Protein AF-A0A4U2YI63-F1 (afdb_monomer)

Secondary structure (DSSP, 8-state):
----HHHHHHHHHHHHHHTTPPPPHHHHHHHHHHHHHT---PPPP-HHHHHHHHHHHHHTT--TTT-HHHHHHHHHHHHHHTHHHHHHHHHHHHHHHHHHHHHHHHHHHHHHHHHHHHHHHHHHHHHHHHHT-SS----HHHHHHH--GGGHHHHHHHHHHHHHHHHHHHHHHHHHHHHT-----TTTGGGGTBS---HHHHHHHHHHSTTS-----SHHHHHHTTPPB-PPPHHHHHHHHHHHHHHHHHHHHHHHHHHHHHHHHHHT--

Solvent-accessible surface area (backbone atoms only — not comparable to full-atom values): 14618 Å² total; per-residue (Å²): 132,87,82,50,35,62,61,45,50,52,49,43,54,49,49,32,55,76,69,76,42,81,72,57,68,67,47,52,48,48,43,50,48,28,60,52,79,46,65,76,82,76,68,81,40,46,73,67,51,26,53,51,36,34,53,50,30,48,76,72,71,44,58,44,91,76,31,67,63,24,50,49,31,48,48,29,36,52,51,48,73,41,36,69,62,50,51,51,51,32,50,52,53,27,32,48,42,36,31,52,38,50,58,74,37,39,70,60,55,51,57,70,49,37,62,56,36,50,54,22,39,55,40,38,51,52,19,27,65,72,65,73,36,72,57,55,74,80,48,76,72,45,59,78,76,74,56,54,83,81,43,48,58,41,50,50,47,28,47,53,26,51,54,50,44,47,48,51,53,50,44,52,52,43,53,29,58,58,60,69,77,51,90,78,44,60,78,51,41,20,39,46,35,26,75,68,85,48,67,68,47,50,57,51,41,27,66,74,39,88,87,43,83,54,72,57,32,32,52,66,37,38,54,34,49,54,52,73,50,47,66,46,52,74,66,54,31,53,50,39,50,50,51,55,48,54,52,51,50,56,50,51,53,52,51,50,54,50,50,52,51,54,51,53,54,61,68,73,75,114

Radius of gyration: 29.53 Å; Cα contacts (8 Å, |Δi|>4): 282; chains: 1; bounding box: 98×35×85 Å

Organism: NCBI:txid2575440

pLDDT: mean 84.31, std 13.62, range [32.25, 97.62]

Nearest PDB structures (foldseek):
  8ub3-as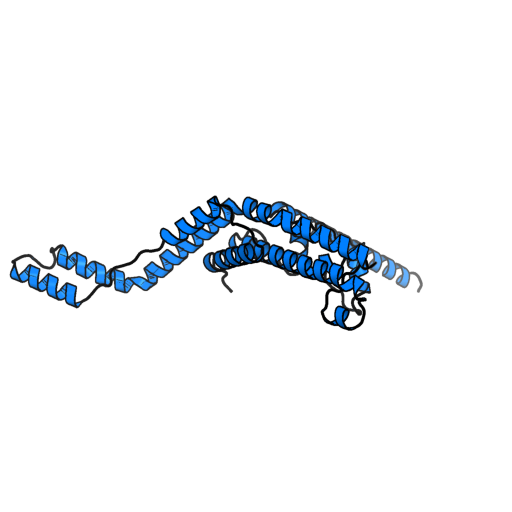sembly1_A  TM=2.420E-01  e=3.9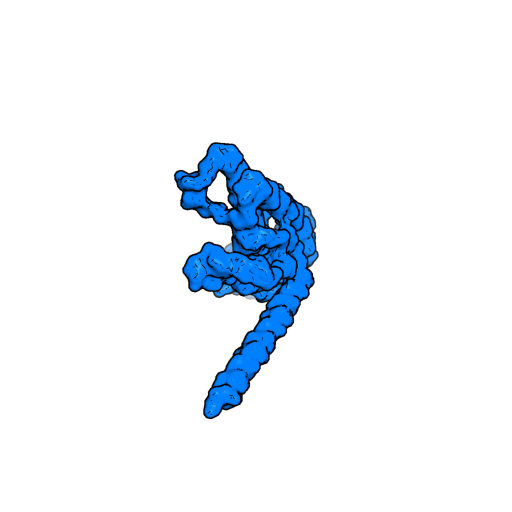88E+00  synthetic construct

Mean predicted aligned error: 8.66 Å

Foldseek 3Di:
DDDFLVNLVVLLVVLCVVVVHDDDPQLVVLLVCLVPVLPDDQDAADPVQLVVQCVVCVVVVHHLVPDPSNVVSVVSNVCNVCVVVSNVVSSVSSSVSSLVSLVVCVVVSLVRLFVLLVVLLVLLVVLCVQVVHLFLPLDPVCVVPPDDPSSVVSSVSNNVSLVSQQSSLVSNVSSCVSNVLDDQDQLLSCVQWAQDPPVVLQVVLCVVPDNDSPRLRHVNSCSRSNGRTGGDDSVSSVVSVVVVVVVVVVVVVVVVVVVVVVVVVVVVVD

Structure (mmCIF, N/CA/C/O backbone):
data_AF-A0A4U2YI63-F1
#
_entry.id   AF-A0A4U2YI63-F1
#
loop_
_atom_site.group_PDB
_atom_site.id
_atom_site.type_symbol
_atom_site.label_atom_id
_atom_site.label_alt_id
_atom_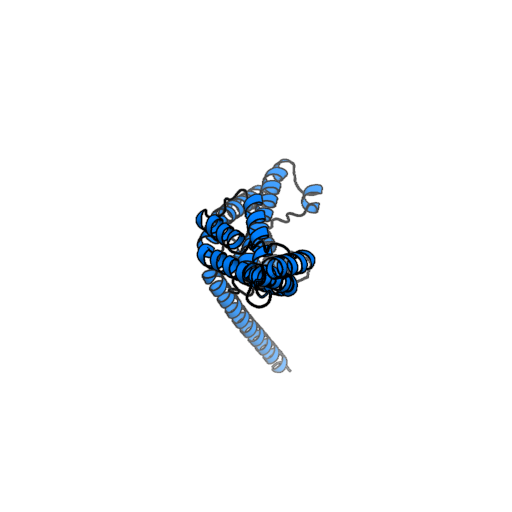site.label_comp_id
_atom_site.label_asym_id
_atom_site.label_entity_id
_atom_site.label_seq_id
_atom_site.pdbx_PDB_ins_code
_atom_site.Cartn_x
_atom_site.Cartn_y
_atom_site.Cartn_z
_atom_site.occupancy
_atom_site.B_iso_or_equiv
_atom_site.auth_seq_id
_atom_site.auth_comp_id
_atom_site.auth_asym_id
_atom_site.auth_atom_id
_atom_site.pdbx_PDB_model_num
ATOM 1 N N . MET A 1 1 ? 6.977 7.781 12.356 1.00 47.19 1 MET A N 1
ATOM 2 C CA . MET A 1 1 ? 5.505 7.926 12.281 1.00 47.19 1 MET A CA 1
ATOM 3 C C . MET A 1 1 ? 4.895 6.553 12.473 1.00 47.19 1 MET A C 1
ATOM 5 O O . MET A 1 1 ? 5.338 5.631 11.803 1.00 47.19 1 MET A O 1
ATOM 9 N N . THR A 1 2 ? 3.937 6.398 13.383 1.00 57.69 2 THR A N 1
ATOM 10 C CA . THR A 1 2 ? 3.213 5.130 13.559 1.00 57.69 2 THR A CA 1
ATOM 11 C C . THR A 1 2 ? 2.136 5.040 12.481 1.00 57.69 2 THR A C 1
ATOM 13 O O . THR A 1 2 ? 1.225 5.863 12.458 1.00 57.69 2 THR A O 1
ATOM 16 N N . PHE A 1 3 ? 2.265 4.092 11.554 1.00 67.88 3 PHE A N 1
ATOM 17 C CA . PHE A 1 3 ? 1.281 3.874 10.493 1.00 67.88 3 PHE A CA 1
ATOM 18 C C . PHE A 1 3 ? 0.124 3.039 11.065 1.00 67.88 3 PHE A C 1
ATOM 20 O O . PHE A 1 3 ? 0.333 1.890 11.456 1.00 67.88 3 PHE A O 1
ATOM 27 N N . THR A 1 4 ? -1.075 3.615 11.191 1.00 84.50 4 THR A N 1
ATOM 28 C CA . THR A 1 4 ? -2.244 2.889 11.722 1.00 84.50 4 THR A CA 1
ATOM 29 C C . THR A 1 4 ? -2.884 2.034 10.631 1.00 84.50 4 THR A C 1
ATOM 31 O O . THR A 1 4 ? -2.888 2.405 9.453 1.00 84.50 4 THR A O 1
ATOM 34 N N . ALA A 1 5 ? -3.456 0.886 11.008 1.00 86.69 5 ALA A N 1
ATOM 35 C CA . ALA A 1 5 ? -4.147 0.015 10.055 1.00 86.69 5 ALA A CA 1
ATOM 36 C C . ALA A 1 5 ? -5.368 0.720 9.442 1.00 86.69 5 ALA A C 1
ATOM 38 O O . ALA A 1 5 ? -5.664 0.537 8.260 1.00 86.69 5 ALA A O 1
ATOM 39 N N . THR A 1 6 ? -6.017 1.602 10.209 1.00 87.06 6 THR A N 1
ATOM 40 C CA . THR A 1 6 ? -7.094 2.468 9.718 1.00 87.06 6 THR A CA 1
ATOM 41 C C . THR A 1 6 ? -6.637 3.384 8.573 1.00 87.06 6 THR A C 1
ATOM 43 O O . THR A 1 6 ? -7.275 3.401 7.518 1.00 87.06 6 THR A O 1
ATOM 46 N N . ALA A 1 7 ? -5.530 4.120 8.740 1.00 87.31 7 ALA A N 1
ATOM 47 C CA . ALA A 1 7 ? -5.028 5.034 7.708 1.00 87.31 7 ALA A CA 1
ATOM 48 C C . ALA A 1 7 ? -4.628 4.278 6.434 1.00 87.31 7 ALA A C 1
ATOM 50 O O . ALA A 1 7 ? -4.983 4.672 5.323 1.00 87.31 7 ALA A O 1
ATOM 51 N N . ALA A 1 8 ? -3.958 3.140 6.597 1.00 87.12 8 ALA A N 1
ATOM 52 C CA . ALA A 1 8 ? -3.587 2.290 5.479 1.00 87.12 8 ALA A CA 1
ATOM 53 C C . ALA A 1 8 ? -4.797 1.715 4.737 1.00 87.12 8 ALA A C 1
ATOM 55 O O . ALA A 1 8 ? -4.824 1.707 3.512 1.00 87.12 8 ALA A O 1
ATOM 56 N N . THR A 1 9 ? -5.828 1.283 5.466 1.00 90.12 9 THR A N 1
ATOM 57 C CA . THR A 1 9 ? -7.073 0.778 4.873 1.00 90.12 9 THR A CA 1
ATOM 58 C C . THR A 1 9 ? -7.762 1.857 4.040 1.00 90.12 9 THR A C 1
ATOM 60 O O . THR A 1 9 ? -8.221 1.584 2.930 1.00 90.12 9 THR A O 1
ATOM 63 N N . GLN A 1 10 ? -7.830 3.092 4.547 1.00 90.81 10 GLN A N 1
ATOM 64 C CA . GLN A 1 10 ? -8.389 4.225 3.803 1.00 90.81 10 GLN A CA 1
ATOM 65 C C . GLN A 1 10 ? -7.592 4.512 2.534 1.00 90.81 10 GLN A C 1
ATOM 67 O O . GLN A 1 10 ? -8.183 4.713 1.473 1.00 90.81 10 GLN A O 1
ATOM 72 N N . GLN A 1 11 ? -6.268 4.474 2.632 1.00 89.50 11 GLN A N 1
ATOM 73 C CA . GLN A 1 11 ? -5.398 4.719 1.497 1.00 89.50 11 GLN A CA 1
ATOM 74 C C . GLN A 1 11 ? -5.493 3.599 0.450 1.00 89.50 11 GLN A C 1
ATOM 76 O O . GLN A 1 11 ? -5.633 3.902 -0.728 1.00 89.50 11 GLN A O 1
ATOM 81 N N . ILE A 1 12 ? -5.546 2.324 0.854 1.00 90.62 12 ILE A N 1
ATOM 82 C CA . ILE A 1 12 ? -5.795 1.188 -0.051 1.00 90.62 12 ILE A CA 1
ATOM 83 C C . ILE A 1 12 ? -7.159 1.343 -0.739 1.00 90.62 12 ILE A C 1
ATOM 85 O O . ILE A 1 12 ? -7.240 1.238 -1.962 1.00 90.62 12 ILE A O 1
ATOM 89 N N . ARG A 1 13 ? -8.227 1.668 0.009 1.00 91.88 13 ARG A N 1
ATOM 90 C CA . ARG A 1 13 ? -9.566 1.959 -0.550 1.00 91.88 13 ARG A CA 1
ATOM 91 C C . ARG A 1 13 ? -9.514 3.099 -1.574 1.00 91.88 13 ARG A C 1
ATOM 93 O O . ARG A 1 13 ? -10.125 2.998 -2.638 1.00 91.88 13 ARG A O 1
ATOM 100 N N . GLN A 1 14 ? -8.800 4.180 -1.263 1.00 92.19 14 GLN A N 1
ATOM 101 C CA . GLN A 1 14 ? -8.640 5.323 -2.158 1.00 92.19 14 GLN A CA 1
ATOM 102 C C . GLN A 1 14 ? -7.873 4.938 -3.424 1.00 92.19 14 GLN A C 1
ATOM 104 O O . GLN A 1 14 ? -8.315 5.286 -4.516 1.00 92.19 14 GLN A O 1
ATOM 109 N N . THR A 1 15 ? -6.767 4.206 -3.297 1.00 91.31 15 THR A N 1
ATOM 110 C CA . THR A 1 15 ? -5.959 3.773 -4.439 1.00 91.31 15 THR A CA 1
ATOM 111 C C . THR A 1 15 ? -6.747 2.834 -5.347 1.00 91.31 15 THR A C 1
ATOM 113 O O . THR A 1 15 ? -6.790 3.067 -6.551 1.00 91.31 15 THR A O 1
ATOM 116 N N . PHE A 1 16 ? -7.470 1.855 -4.793 1.00 93.06 16 PHE A N 1
ATOM 117 C CA . PHE A 1 16 ? -8.364 0.985 -5.569 1.00 93.06 16 PHE A CA 1
ATOM 118 C C . PHE A 1 16 ? -9.422 1.791 -6.330 1.00 93.06 16 PHE A C 1
ATOM 120 O O . PHE A 1 16 ? -9.579 1.610 -7.535 1.00 93.06 16 PHE A O 1
ATOM 127 N N . ARG A 1 17 ? -10.068 2.765 -5.675 1.00 93.44 17 ARG A N 1
ATOM 128 C CA . ARG A 1 17 ? -11.026 3.662 -6.339 1.00 93.44 17 ARG A CA 1
ATOM 129 C C . ARG A 1 17 ? -10.384 4.470 -7.472 1.00 93.44 17 ARG A C 1
ATOM 131 O O . ARG A 1 17 ? -10.991 4.601 -8.529 1.00 93.44 17 ARG A O 1
ATOM 138 N N . LEU A 1 18 ? -9.189 5.025 -7.261 1.00 91.31 18 LEU A N 1
ATOM 139 C CA . LEU A 1 18 ? -8.472 5.807 -8.279 1.00 91.31 18 LEU A CA 1
ATOM 140 C C . LEU A 1 18 ? -8.067 4.961 -9.490 1.00 91.31 18 LEU A C 1
ATOM 142 O O . LEU A 1 18 ? -8.016 5.486 -10.597 1.00 91.31 18 LEU A O 1
ATOM 146 N N . MET A 1 19 ? -7.816 3.670 -9.279 1.00 91.38 19 MET A N 1
ATOM 147 C CA . MET A 1 19 ? -7.493 2.703 -10.330 1.00 91.38 19 MET A CA 1
ATOM 148 C C . MET A 1 19 ? -8.737 2.015 -10.917 1.00 91.38 19 MET A C 1
ATOM 150 O O . MET A 1 19 ? -8.606 1.094 -11.717 1.00 91.38 19 MET A O 1
ATOM 154 N N . ASN A 1 20 ? -9.945 2.439 -10.520 1.00 93.06 20 ASN A N 1
ATOM 155 C CA . ASN A 1 20 ? -11.212 1.822 -10.919 1.00 93.06 20 ASN A CA 1
ATOM 156 C C . ASN A 1 20 ? -11.266 0.300 -10.648 1.00 93.06 20 ASN A C 1
ATOM 158 O O . ASN A 1 20 ? -11.818 -0.467 -11.436 1.00 93.06 20 ASN A O 1
ATOM 162 N N . LEU A 1 21 ? -10.673 -0.130 -9.531 1.00 92.50 21 LEU A N 1
ATOM 163 C CA . LEU A 1 21 ? -10.729 -1.501 -9.035 1.00 92.50 21 LEU A CA 1
ATOM 164 C C . LEU A 1 21 ? -11.694 -1.617 -7.857 1.00 92.50 21 LEU A C 1
ATOM 166 O O . LEU A 1 21 ? -11.737 -0.758 -6.971 1.00 92.50 21 LEU A O 1
ATOM 170 N N . ASP A 1 22 ? -12.388 -2.748 -7.795 1.00 92.06 22 ASP A N 1
ATOM 171 C CA . ASP A 1 22 ? -13.131 -3.150 -6.609 1.00 92.06 22 ASP A CA 1
ATOM 172 C C . ASP A 1 22 ? -12.213 -3.871 -5.621 1.00 92.06 22 ASP A C 1
ATOM 174 O O . ASP A 1 22 ? -11.396 -4.717 -5.992 1.00 92.06 22 ASP A O 1
ATOM 178 N N . LEU A 1 23 ? -12.383 -3.578 -4.331 1.00 90.19 23 LEU A N 1
ATOM 179 C CA . LEU A 1 23 ? -11.770 -4.409 -3.302 1.00 90.19 23 LEU A CA 1
ATOM 180 C C . LEU A 1 23 ? -12.382 -5.817 -3.338 1.00 90.19 23 LEU A C 1
ATOM 182 O O . LEU A 1 23 ? -13.590 -5.957 -3.561 1.00 90.19 23 LEU A O 1
ATOM 186 N N . PRO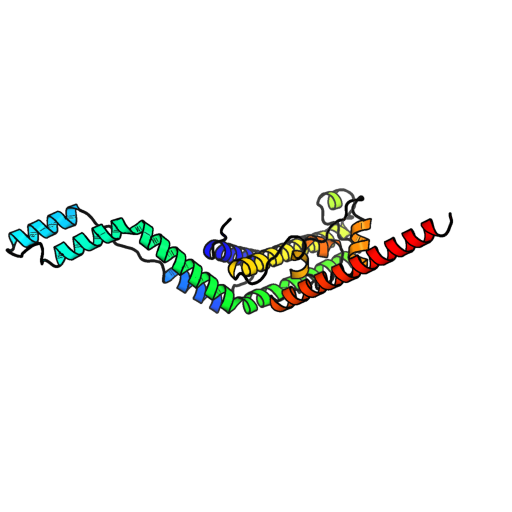 A 1 24 ? -11.599 -6.866 -3.028 1.00 92.50 24 PRO A N 1
ATOM 187 C CA . PRO A 1 24 ? -12.144 -8.205 -2.859 1.00 92.50 24 PRO A CA 1
ATOM 188 C C . PRO A 1 24 ? -13.341 -8.189 -1.897 1.00 92.50 24 PRO A C 1
ATOM 190 O O . PRO A 1 24 ? -13.226 -7.720 -0.766 1.00 92.50 24 PRO A O 1
ATOM 193 N N . LYS A 1 25 ? -14.500 -8.716 -2.320 1.00 91.56 25 LYS A N 1
ATOM 194 C CA . LYS A 1 25 ? -15.760 -8.623 -1.545 1.00 91.56 25 LYS A CA 1
ATOM 195 C C . LYS A 1 25 ? -15.620 -9.112 -0.101 1.00 91.56 25 LYS A C 1
ATOM 197 O O . LYS A 1 25 ? -16.184 -8.517 0.808 1.00 91.56 25 LYS A O 1
ATOM 202 N N . ARG A 1 26 ? -14.848 -10.185 0.103 1.00 92.69 26 ARG A N 1
ATOM 203 C CA . ARG A 1 26 ? -14.568 -10.735 1.438 1.00 92.69 26 ARG A CA 1
ATOM 204 C C . ARG A 1 26 ? -13.700 -9.804 2.286 1.00 92.69 26 ARG A C 1
ATOM 206 O O . ARG A 1 26 ? -13.976 -9.662 3.464 1.00 92.69 26 ARG A O 1
ATOM 213 N N . LEU A 1 27 ? -12.713 -9.130 1.692 1.00 92.38 27 LEU A N 1
ATOM 214 C CA . LEU A 1 27 ? -11.943 -8.099 2.391 1.00 92.38 27 LEU A CA 1
ATOM 215 C C . LEU A 1 27 ? -12.839 -6.923 2.779 1.00 92.38 27 LEU A C 1
ATOM 217 O O . LEU A 1 27 ? -12.763 -6.449 3.903 1.00 92.38 27 LEU A O 1
ATOM 221 N N . ALA A 1 28 ? -13.690 -6.455 1.863 1.00 91.50 28 ALA A N 1
ATOM 222 C CA . ALA A 1 28 ? -14.608 -5.361 2.159 1.00 91.50 28 ALA A CA 1
ATOM 223 C C . ALA A 1 28 ? -15.524 -5.701 3.348 1.00 91.50 28 ALA A C 1
ATOM 225 O O . ALA A 1 28 ? -15.659 -4.877 4.247 1.00 91.50 28 ALA A O 1
ATOM 226 N N . ALA A 1 29 ? -16.071 -6.922 3.383 1.00 91.88 29 ALA A N 1
ATOM 227 C CA . ALA A 1 29 ? -16.881 -7.415 4.495 1.00 91.88 29 ALA A CA 1
ATOM 228 C C . ALA A 1 29 ? -16.090 -7.492 5.814 1.00 91.88 29 ALA A C 1
ATOM 230 O O . ALA A 1 29 ? -16.529 -6.907 6.799 1.00 91.88 29 ALA A O 1
ATOM 231 N N . ASP A 1 30 ? -14.908 -8.121 5.816 1.00 92.38 30 ASP A N 1
ATOM 232 C CA . ASP A 1 30 ? -14.070 -8.254 7.020 1.00 92.38 30 ASP A CA 1
ATOM 233 C C . ASP A 1 30 ? -13.636 -6.869 7.561 1.00 92.38 30 ASP A C 1
ATOM 235 O O . ASP A 1 30 ? -13.578 -6.648 8.771 1.00 92.38 30 ASP A O 1
ATOM 239 N N . LEU A 1 31 ? -13.367 -5.895 6.679 1.00 92.69 31 LEU A N 1
ATOM 240 C CA . LEU A 1 31 ? -13.055 -4.519 7.080 1.00 92.69 31 LEU A CA 1
ATOM 241 C C . LEU A 1 31 ? -14.269 -3.799 7.675 1.00 92.69 31 LEU A C 1
ATOM 243 O O . LEU A 1 31 ? -14.113 -3.073 8.654 1.00 92.69 31 LEU A O 1
ATOM 247 N N . THR A 1 32 ? -15.461 -3.980 7.102 1.00 91.56 32 THR A N 1
ATOM 248 C CA . THR A 1 32 ? -16.701 -3.428 7.665 1.00 91.56 32 THR A CA 1
ATOM 249 C C . THR A 1 32 ? -16.996 -4.038 9.033 1.00 91.56 32 THR A C 1
ATOM 251 O O . THR A 1 32 ? -17.293 -3.301 9.968 1.00 91.56 32 THR A O 1
ATOM 254 N N . GLU A 1 33 ? -16.815 -5.348 9.199 1.00 90.00 33 GLU A N 1
ATOM 255 C CA . GLU A 1 33 ? -16.969 -6.020 10.492 1.00 90.00 33 GLU A CA 1
ATOM 256 C C . GLU A 1 33 ? -15.978 -5.479 11.540 1.00 90.00 33 GLU A C 1
ATOM 258 O O . GLU A 1 33 ? -16.363 -5.198 12.677 1.00 90.00 33 GLU A O 1
ATOM 263 N N . ALA A 1 34 ? -14.716 -5.239 11.166 1.00 89.44 34 ALA A N 1
ATOM 264 C CA . ALA A 1 34 ? -13.728 -4.609 12.049 1.00 89.44 34 ALA A CA 1
ATOM 265 C C . ALA A 1 34 ? -14.113 -3.164 12.445 1.00 89.44 34 ALA A C 1
ATOM 267 O O . ALA A 1 34 ? -13.881 -2.733 13.579 1.00 89.44 34 ALA A O 1
ATOM 268 N N . GLU A 1 35 ? -14.711 -2.405 11.521 1.00 88.12 35 GLU A N 1
ATOM 269 C CA . GLU A 1 35 ? -15.211 -1.045 11.769 1.00 88.12 35 GLU A CA 1
ATOM 270 C C . GLU A 1 35 ? -16.438 -1.034 12.695 1.00 88.12 35 GLU A C 1
ATOM 272 O O . GLU A 1 35 ? -16.553 -0.151 13.546 1.00 88.12 35 GLU A O 1
ATOM 277 N N . GLU A 1 36 ? -17.339 -2.005 12.552 1.00 86.94 36 GLU A N 1
ATOM 278 C CA . GLU A 1 36 ? -18.587 -2.086 13.318 1.00 86.94 36 GLU A CA 1
ATOM 279 C C . GLU A 1 36 ? -18.392 -2.687 14.712 1.00 86.94 36 GLU A C 1
ATOM 281 O O . GLU A 1 36 ? -18.902 -2.139 15.690 1.00 86.94 36 GLU A O 1
ATOM 286 N N . SER A 1 37 ? -17.603 -3.758 14.833 1.00 79.19 37 SER A N 1
ATOM 287 C CA . SER A 1 37 ? -17.362 -4.479 16.097 1.00 79.19 37 SER A CA 1
ATOM 288 C C . SER A 1 37 ? -16.705 -3.630 17.189 1.00 79.19 37 SER A C 1
ATOM 290 O O . SER A 1 37 ? -16.777 -3.965 18.370 1.00 79.19 37 SER A O 1
ATOM 292 N N . THR A 1 38 ? -16.089 -2.509 16.813 1.00 77.19 38 THR A N 1
ATOM 293 C CA . THR A 1 38 ? -15.399 -1.595 17.734 1.00 77.19 38 THR A CA 1
ATOM 294 C C . THR A 1 38 ? -16.158 -0.297 17.986 1.00 77.19 38 THR A C 1
ATOM 296 O O . THR A 1 38 ? -15.719 0.542 18.775 1.00 77.19 38 THR A O 1
ATOM 299 N N . ARG A 1 39 ? -17.334 -0.135 17.371 1.00 76.88 39 ARG A N 1
ATOM 300 C CA . ARG A 1 39 ? -18.215 1.013 17.581 1.00 76.88 39 ARG A CA 1
ATOM 301 C C . ARG A 1 39 ? -19.073 0.786 18.828 1.00 76.88 39 ARG A C 1
ATOM 303 O O . ARG A 1 39 ? -20.249 0.452 18.738 1.00 76.88 39 ARG A O 1
ATOM 310 N N . ILE A 1 40 ? -18.489 0.994 20.006 1.00 72.06 40 ILE A N 1
ATOM 311 C CA . ILE A 1 40 ? -19.251 1.045 21.260 1.00 72.06 40 ILE A CA 1
ATOM 312 C C . ILE A 1 40 ? -19.675 2.491 21.511 1.00 72.06 40 ILE A C 1
ATOM 314 O O . ILE A 1 40 ? -18.841 3.382 21.633 1.00 72.06 40 ILE A O 1
ATOM 318 N N . THR A 1 41 ? -20.981 2.736 21.601 1.00 69.25 41 THR A N 1
ATOM 319 C CA . THR A 1 41 ? -21.509 4.008 22.106 1.00 69.25 41 THR A CA 1
ATOM 320 C C . THR A 1 41 ? -21.833 3.835 23.580 1.00 69.25 41 THR A C 1
ATOM 322 O O . THR A 1 41 ? -22.839 3.226 23.937 1.00 69.25 41 THR A O 1
ATOM 325 N N . LEU A 1 42 ? -20.964 4.354 24.446 1.00 72.00 42 LEU A N 1
ATOM 326 C CA . LEU A 1 42 ? -21.280 4.475 25.863 1.00 72.00 42 LEU A CA 1
ATOM 327 C C . LEU A 1 42 ? -22.292 5.612 26.030 1.00 72.00 42 LEU A C 1
ATOM 329 O O . LEU A 1 42 ? -22.061 6.728 25.566 1.00 72.00 42 LEU A O 1
ATOM 333 N N . ALA A 1 43 ? -23.422 5.330 26.679 1.00 76.88 43 ALA A N 1
ATOM 334 C CA . ALA A 1 43 ? -24.330 6.390 27.093 1.00 76.88 43 ALA A CA 1
ATOM 335 C C . ALA A 1 43 ? -23.589 7.304 28.088 1.00 76.88 43 ALA A C 1
ATOM 337 O O . ALA A 1 43 ? -22.991 6.780 29.035 1.00 76.88 43 ALA A O 1
ATOM 338 N N . PRO A 1 44 ? -23.601 8.634 27.893 1.00 79.06 44 PRO A N 1
ATOM 339 C CA . PRO A 1 44 ? -22.919 9.545 28.799 1.00 79.06 44 PRO A CA 1
ATOM 340 C C . PRO A 1 44 ? -23.530 9.431 30.198 1.00 79.06 44 PRO A C 1
ATOM 342 O O . PRO A 1 44 ? -24.748 9.471 30.359 1.00 79.06 44 PRO A O 1
ATOM 345 N N . GLY A 1 45 ? -22.679 9.269 31.206 1.00 83.25 45 GLY A N 1
ATOM 346 C CA . GLY A 1 45 ? -23.088 9.291 32.603 1.00 83.25 45 GLY A CA 1
ATOM 347 C C . GLY A 1 45 ? -23.333 10.719 33.081 1.00 83.25 45 GLY A C 1
ATOM 348 O O . GLY A 1 45 ? -22.523 11.610 32.825 1.00 83.25 45 GLY A O 1
ATOM 349 N N . ASP A 1 46 ? -24.426 10.923 33.813 1.00 89.12 46 ASP A N 1
ATOM 350 C CA . ASP A 1 46 ? -24.790 12.198 34.432 1.00 89.12 46 ASP A CA 1
ATOM 351 C C . ASP A 1 46 ? -24.765 12.066 35.963 1.00 89.12 46 ASP A C 1
ATOM 353 O O . ASP A 1 46 ? -25.499 11.272 36.553 1.00 89.12 46 ASP A O 1
ATOM 357 N N . ALA A 1 47 ? -23.944 12.875 36.636 1.00 88.06 47 ALA A N 1
ATOM 358 C CA . ALA A 1 47 ? -23.905 12.907 38.100 1.00 88.06 47 ALA A CA 1
ATOM 359 C C . ALA A 1 47 ? -25.261 13.324 38.710 1.00 88.06 47 ALA A C 1
ATOM 361 O O . ALA A 1 47 ? -25.615 12.879 39.804 1.00 88.06 47 ALA A O 1
ATOM 362 N N . GLY A 1 48 ? -26.055 14.127 37.994 1.00 91.50 48 GLY A N 1
ATOM 363 C CA . GLY A 1 48 ? -27.426 14.462 38.372 1.00 91.50 48 GLY A CA 1
ATOM 364 C C . GLY A 1 48 ? -28.394 13.279 38.265 1.00 91.50 48 GLY A C 1
ATOM 365 O O . GLY A 1 48 ? -29.362 13.210 39.022 1.00 91.50 48 GLY A O 1
ATOM 366 N N . GLU A 1 49 ? -28.151 12.318 37.370 1.00 92.12 49 GLU A N 1
ATOM 367 C CA . GLU A 1 49 ? -28.900 11.053 37.297 1.00 92.12 49 GLU A CA 1
ATOM 368 C C . GLU A 1 49 ? -28.629 10.189 38.535 1.00 92.12 49 GLU A C 1
ATOM 370 O O . GLU A 1 49 ? -29.578 9.689 39.134 1.00 92.12 49 GLU A O 1
ATOM 375 N N . VAL A 1 50 ? -27.373 10.119 38.997 1.00 93.94 50 VAL A N 1
ATOM 376 C CA . VAL A 1 50 ? -27.008 9.420 40.245 1.00 93.94 50 VAL A CA 1
ATOM 377 C C . VAL A 1 50 ? -27.744 10.016 41.445 1.00 93.94 50 VAL A C 1
ATOM 379 O O . VAL A 1 50 ? -28.366 9.286 42.216 1.00 93.94 50 VAL A O 1
ATOM 382 N N . ALA A 1 51 ? -27.717 11.345 41.588 1.00 93.75 51 ALA A N 1
ATOM 383 C CA . ALA A 1 51 ? -28.387 12.028 42.693 1.00 93.75 51 ALA A CA 1
ATOM 384 C C . ALA A 1 51 ? -29.910 11.812 42.668 1.00 93.75 51 ALA A C 1
ATOM 386 O O . ALA A 1 51 ? -30.513 11.550 43.708 1.00 93.75 51 ALA A O 1
ATOM 387 N N . ARG A 1 52 ? -30.536 11.872 41.483 1.00 96.50 52 ARG A N 1
ATOM 388 C CA . ARG A 1 52 ? -31.975 11.606 41.322 1.00 96.50 52 ARG A CA 1
ATOM 389 C C . ARG A 1 52 ? -32.337 10.160 41.654 1.00 96.50 52 ARG A C 1
ATOM 391 O O . ARG A 1 52 ? -33.318 9.952 42.361 1.00 96.50 52 ARG A O 1
ATOM 398 N N . ALA A 1 53 ? -31.547 9.190 41.197 1.00 95.00 53 ALA A N 1
ATOM 399 C CA . ALA A 1 53 ? -31.764 7.779 41.505 1.00 95.00 53 ALA A CA 1
ATOM 400 C C . ALA A 1 53 ? -31.638 7.505 43.013 1.00 95.00 53 ALA A C 1
ATOM 402 O O . ALA A 1 53 ? -32.483 6.822 43.585 1.00 95.00 53 ALA A O 1
ATOM 403 N N . ALA A 1 54 ? -30.639 8.095 43.681 1.00 95.69 54 ALA A N 1
ATOM 404 C CA . ALA A 1 54 ? -30.430 7.907 45.118 1.00 95.69 54 ALA A CA 1
ATOM 405 C C . ALA A 1 54 ? -31.570 8.507 45.954 1.00 95.69 54 ALA A C 1
ATOM 407 O O . ALA A 1 54 ? -32.053 7.874 46.892 1.00 95.69 54 ALA A O 1
ATOM 408 N N . LEU A 1 55 ? -32.039 9.704 45.581 1.00 97.19 55 LEU A N 1
ATOM 409 C CA . LEU A 1 55 ? -33.194 10.334 46.221 1.00 97.19 55 LEU A CA 1
ATOM 410 C C . LEU A 1 55 ? -34.480 9.523 46.010 1.00 97.19 55 LEU A C 1
ATOM 412 O O . LEU A 1 55 ? -35.269 9.404 46.944 1.00 97.19 55 LEU A O 1
ATOM 416 N N . ALA A 1 56 ? -34.685 8.951 44.819 1.00 97.00 56 ALA A N 1
ATOM 417 C CA . ALA A 1 56 ? -35.838 8.098 44.529 1.00 97.00 56 ALA A CA 1
ATOM 418 C C . ALA A 1 56 ? -35.813 6.800 45.352 1.00 97.00 56 ALA A C 1
ATOM 420 O O . ALA A 1 56 ? -36.802 6.479 46.009 1.00 97.00 56 ALA A O 1
ATOM 421 N N . ALA A 1 57 ? -34.668 6.108 45.398 1.00 96.50 57 ALA A N 1
ATOM 422 C CA . ALA A 1 57 ? -34.486 4.912 46.220 1.00 96.50 57 ALA A CA 1
ATOM 423 C C . ALA A 1 57 ? -34.802 5.201 47.696 1.00 96.50 57 ALA A C 1
ATOM 425 O O . ALA A 1 57 ? -35.599 4.497 48.316 1.00 96.50 57 ALA A O 1
ATOM 426 N N . GLN A 1 58 ? -34.269 6.302 48.231 1.00 97.00 58 GLN A N 1
ATOM 427 C CA . GLN A 1 58 ? -34.509 6.693 49.616 1.00 97.00 58 GLN A CA 1
ATOM 428 C C . GLN A 1 58 ? -35.970 7.082 49.888 1.00 97.00 58 GLN A C 1
ATOM 430 O O . GLN A 1 58 ? -36.506 6.724 50.937 1.00 97.00 58 GLN A O 1
ATOM 435 N N . ALA A 1 59 ? -36.633 7.780 48.959 1.00 97.38 59 ALA A N 1
ATOM 436 C CA . ALA A 1 59 ? -38.050 8.132 49.080 1.00 97.38 59 ALA A CA 1
ATOM 437 C C . ALA A 1 59 ? -38.968 6.896 49.104 1.00 97.38 59 ALA A C 1
ATOM 439 O O . ALA A 1 59 ? -40.019 6.918 49.742 1.00 97.38 59 ALA A O 1
ATOM 440 N N . GLU A 1 60 ? -38.552 5.813 48.451 1.00 97.12 60 GLU A N 1
ATOM 441 C CA . GLU A 1 60 ? -39.252 4.525 48.426 1.00 97.12 60 GLU A CA 1
ATOM 442 C C . GLU A 1 60 ? -38.820 3.572 49.558 1.00 97.12 60 GLU A C 1
ATOM 444 O O . GLU A 1 60 ? -39.320 2.451 49.648 1.00 97.12 60 GLU A O 1
ATOM 449 N N . GLY A 1 61 ? -37.901 3.995 50.434 1.00 96.75 61 GLY A N 1
ATOM 450 C CA . GLY A 1 61 ? -37.384 3.177 51.536 1.00 96.75 61 GLY A CA 1
ATOM 451 C C . GLY A 1 61 ? -36.404 2.075 51.110 1.00 96.75 61 GLY A C 1
ATOM 452 O O . GLY A 1 61 ? -36.113 1.186 51.911 1.00 96.75 61 GLY A O 1
ATOM 453 N N . ARG A 1 62 ? -35.892 2.120 49.873 1.00 97.19 62 ARG A N 1
ATOM 454 C CA . ARG A 1 62 ? -34.787 1.276 49.392 1.00 97.19 62 ARG A CA 1
ATOM 455 C C . ARG A 1 62 ? -33.450 1.851 49.882 1.00 97.19 62 ARG A C 1
ATOM 457 O O . ARG A 1 62 ? -33.305 3.066 49.998 1.00 97.19 62 ARG A O 1
ATOM 464 N N . ASP A 1 63 ? -32.467 0.991 50.154 1.00 95.94 63 ASP A N 1
ATOM 465 C CA . ASP A 1 63 ? -31.095 1.419 50.466 1.00 95.94 63 ASP A CA 1
ATOM 466 C C . ASP A 1 63 ? -30.369 1.837 49.171 1.00 95.94 63 ASP A C 1
ATOM 468 O O . ASP A 1 63 ? -30.126 0.974 48.322 1.00 95.94 63 ASP A O 1
ATOM 472 N N . PRO A 1 64 ? -29.978 3.117 48.996 1.00 93.38 64 PRO A N 1
ATOM 473 C CA . PRO A 1 64 ? -29.281 3.575 47.793 1.00 93.38 64 PRO A CA 1
ATOM 474 C C . PRO A 1 64 ? -27.961 2.843 47.504 1.00 93.38 64 PRO A C 1
ATOM 476 O O . PRO A 1 64 ? -27.536 2.808 46.351 1.00 93.38 64 PRO A O 1
ATOM 479 N N . ALA A 1 65 ? -27.297 2.268 48.516 1.00 93.19 65 ALA A N 1
ATOM 480 C CA . ALA A 1 65 ? -26.048 1.523 48.326 1.00 93.19 65 ALA A CA 1
ATOM 481 C C . ALA A 1 65 ? -26.265 0.154 47.653 1.00 93.19 65 ALA A C 1
ATOM 483 O O . ALA A 1 65 ? -25.392 -0.344 46.928 1.00 93.19 65 ALA A O 1
ATOM 484 N N . GLU A 1 66 ? -27.440 -0.438 47.864 1.00 95.50 66 GLU A N 1
ATOM 485 C CA . GLU A 1 66 ? -27.843 -1.722 47.283 1.00 95.50 66 GLU A CA 1
ATOM 486 C C . GLU A 1 66 ? -28.727 -1.568 46.038 1.00 95.50 66 GLU A C 1
ATOM 488 O O . GLU A 1 66 ? -28.931 -2.532 45.296 1.00 95.50 66 GLU A O 1
ATOM 493 N N . ASP A 1 67 ? -29.196 -0.351 45.769 1.00 97.62 67 ASP A N 1
ATOM 494 C CA . ASP A 1 67 ? -30.137 -0.059 44.701 1.00 97.62 67 ASP A CA 1
ATOM 495 C C . ASP A 1 67 ? -29.552 -0.233 43.287 1.00 97.62 67 ASP A C 1
ATOM 497 O O . ASP A 1 67 ? -28.498 0.312 42.941 1.00 97.62 67 ASP A O 1
ATOM 501 N N . THR A 1 68 ? -30.253 -0.985 42.433 1.00 96.00 68 THR A N 1
ATOM 502 C CA . THR A 1 68 ? -29.799 -1.295 41.069 1.00 96.00 68 THR A CA 1
ATOM 503 C C . THR A 1 68 ? -29.768 -0.077 40.154 1.00 96.00 68 THR A C 1
ATOM 505 O O . THR A 1 68 ? -28.889 0.005 39.290 1.00 96.00 68 THR A O 1
ATOM 508 N N . ASP A 1 69 ? -30.682 0.877 40.334 1.00 95.19 69 ASP A N 1
ATOM 509 C CA . ASP A 1 69 ? -30.767 2.064 39.481 1.00 95.19 69 ASP A CA 1
ATOM 510 C C . ASP A 1 69 ? -29.636 3.034 39.829 1.00 95.19 69 ASP A C 1
ATOM 512 O O . ASP A 1 69 ? -28.935 3.529 38.941 1.00 95.19 69 ASP A O 1
ATOM 516 N N . VAL A 1 70 ? -29.373 3.213 41.129 1.00 94.00 70 VAL A N 1
ATOM 517 C CA . VAL A 1 70 ? -28.227 3.987 41.631 1.00 94.00 70 VAL A CA 1
ATOM 518 C C . VAL A 1 70 ? -26.909 3.374 41.155 1.00 94.00 70 VAL A C 1
ATOM 520 O O . VAL A 1 70 ? -26.071 4.079 40.588 1.00 94.00 70 VAL A O 1
ATOM 523 N N . ARG A 1 71 ? -26.733 2.054 41.306 1.00 95.00 71 ARG A N 1
ATOM 524 C CA . ARG A 1 71 ? -25.542 1.328 40.824 1.00 95.00 71 ARG A CA 1
ATOM 525 C C . ARG A 1 71 ? -25.349 1.474 39.318 1.00 95.00 71 ARG A C 1
ATOM 527 O O . ARG A 1 71 ? -24.223 1.682 38.864 1.00 95.00 71 ARG A O 1
ATOM 534 N N . THR A 1 72 ? -26.428 1.413 38.541 1.00 92.88 72 THR A N 1
ATOM 535 C CA . THR A 1 72 ? -26.386 1.616 37.086 1.00 92.88 72 THR A CA 1
ATOM 536 C C . THR A 1 72 ? -25.947 3.037 36.732 1.00 92.88 72 THR A C 1
ATOM 538 O O . THR A 1 72 ? -25.047 3.206 35.905 1.00 92.88 72 THR A O 1
ATOM 541 N N . ALA A 1 73 ? -26.515 4.059 37.381 1.00 92.19 73 ALA A N 1
ATOM 542 C CA . ALA A 1 73 ? -26.137 5.454 37.156 1.00 92.19 73 ALA A CA 1
ATOM 543 C C . ALA A 1 73 ? -24.664 5.717 37.532 1.00 92.19 73 ALA A C 1
ATOM 545 O O . ALA A 1 73 ? -23.924 6.315 36.746 1.00 92.19 73 ALA A O 1
ATOM 546 N N . ILE A 1 74 ? -24.200 5.200 38.679 1.00 93.00 74 ILE A N 1
ATOM 547 C CA . ILE A 1 74 ? -22.789 5.285 39.105 1.00 93.00 74 ILE A CA 1
ATOM 548 C C . ILE A 1 74 ? -21.880 4.610 38.075 1.00 93.00 74 ILE A C 1
ATOM 550 O O . ILE A 1 74 ? -20.869 5.181 37.667 1.00 93.00 74 ILE A O 1
ATOM 554 N N . THR A 1 75 ? -22.263 3.419 37.609 1.00 91.00 75 THR A N 1
ATOM 555 C CA . THR A 1 75 ? -21.499 2.662 36.610 1.00 91.00 75 THR A CA 1
ATOM 556 C C . THR A 1 75 ? -21.354 3.456 35.314 1.00 91.00 75 THR A C 1
ATOM 558 O O . THR A 1 75 ? -20.250 3.542 34.783 1.00 91.00 75 THR A O 1
ATOM 561 N N . ARG A 1 76 ? -22.417 4.106 34.821 1.00 89.25 76 ARG A N 1
ATOM 562 C CA . ARG A 1 76 ? -22.334 4.970 33.627 1.00 89.25 76 ARG A CA 1
ATOM 563 C C . ARG A 1 76 ? -21.387 6.152 33.828 1.00 89.25 76 ARG A C 1
ATOM 565 O O . ARG A 1 76 ? -20.600 6.451 32.930 1.00 89.25 76 ARG A O 1
ATOM 572 N N . VAL A 1 77 ? -21.418 6.802 34.995 1.00 90.06 77 VAL A N 1
ATOM 573 C CA . VAL A 1 77 ? -20.489 7.899 35.327 1.00 90.06 77 VAL A CA 1
ATOM 574 C C . VAL A 1 77 ? -19.042 7.403 35.336 1.00 90.06 77 VAL A C 1
ATOM 576 O O . VAL A 1 77 ? -18.187 8.020 34.700 1.00 90.06 77 VAL A O 1
ATOM 579 N N . HIS A 1 78 ? -18.759 6.265 35.972 1.00 88.88 78 HIS A N 1
ATOM 580 C CA . HIS A 1 78 ? -17.414 5.681 35.974 1.00 88.88 78 HIS A CA 1
ATOM 581 C C . HIS A 1 78 ? -16.950 5.234 34.584 1.00 88.88 78 HIS A C 1
ATOM 583 O O . HIS A 1 78 ? -15.820 5.527 34.200 1.00 88.88 78 HIS A O 1
ATOM 589 N N . LEU A 1 79 ? -17.810 4.596 33.787 1.00 87.50 79 LEU A N 1
ATOM 590 C CA . LEU A 1 79 ? -17.481 4.240 32.403 1.00 87.50 79 LEU A CA 1
ATOM 591 C C . LEU A 1 79 ? -17.201 5.483 31.550 1.00 87.50 79 LEU A C 1
ATOM 593 O O . LEU A 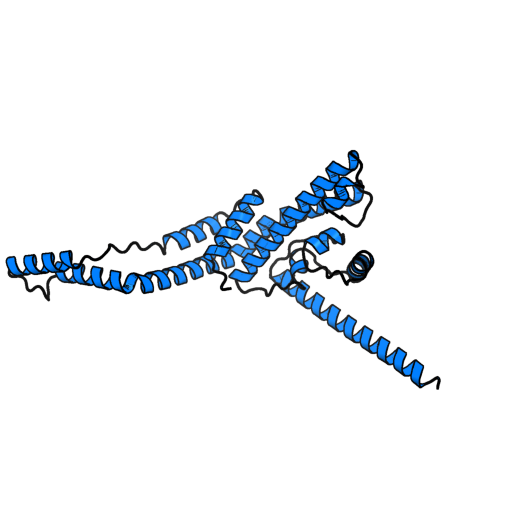1 79 ? -16.292 5.468 30.726 1.00 87.50 79 LEU A O 1
ATOM 597 N N . THR A 1 80 ? -17.921 6.581 31.788 1.00 85.94 80 THR A N 1
ATOM 598 C CA . THR A 1 80 ? -17.675 7.863 31.111 1.00 85.94 80 THR A CA 1
ATOM 599 C C . THR A 1 80 ? -16.332 8.467 31.519 1.00 85.94 80 THR A C 1
ATOM 601 O O . THR A 1 80 ? -15.605 8.974 30.669 1.00 85.94 80 THR A O 1
ATOM 604 N N . GLN A 1 81 ? -15.944 8.365 32.793 1.00 85.19 81 GLN A N 1
ATOM 605 C CA . GLN A 1 81 ? -14.615 8.782 33.263 1.00 85.19 81 GLN A CA 1
ATOM 606 C C . GLN A 1 81 ? -13.490 7.935 32.646 1.00 85.19 81 GLN A C 1
ATOM 608 O O . GLN A 1 81 ? -12.407 8.450 32.381 1.00 85.19 81 GLN A O 1
ATOM 613 N N . LEU A 1 82 ? -13.759 6.655 32.372 1.00 86.38 82 LEU A N 1
ATOM 614 C CA . LEU A 1 82 ? -12.840 5.734 31.697 1.00 86.38 82 LEU A CA 1
ATOM 615 C C . LEU A 1 82 ? -12.899 5.808 30.164 1.00 86.38 82 LEU A C 1
ATOM 617 O O . LEU A 1 82 ? -12.137 5.098 29.507 1.00 86.38 82 LEU A O 1
ATOM 621 N N . SER A 1 83 ? -13.763 6.654 29.591 1.00 83.44 83 SER A N 1
ATOM 622 C CA . SER A 1 83 ? -14.028 6.718 28.144 1.00 83.44 83 SER A CA 1
ATOM 623 C C . SER A 1 83 ? -12.754 6.790 27.309 1.00 83.44 83 SER A C 1
ATOM 625 O O . SER A 1 83 ? -12.588 5.983 26.408 1.00 83.44 83 SER A O 1
ATOM 627 N N . VAL A 1 84 ? -11.796 7.648 27.670 1.00 82.25 84 VAL A N 1
ATOM 628 C CA . VAL A 1 84 ? -10.522 7.784 26.939 1.00 82.25 84 VAL A CA 1
ATOM 629 C C . VAL A 1 84 ? -9.733 6.467 26.889 1.00 82.25 84 VAL A C 1
ATOM 631 O O . VAL A 1 84 ? -9.185 6.107 25.847 1.00 82.25 84 VAL A O 1
ATOM 634 N N . ALA A 1 85 ? -9.672 5.725 27.997 1.00 85.00 85 ALA A N 1
ATOM 635 C CA . ALA A 1 85 ? -8.960 4.447 28.057 1.00 85.00 85 ALA A CA 1
ATOM 636 C C . ALA A 1 85 ? -9.708 3.336 27.300 1.00 85.00 85 ALA A C 1
ATOM 638 O O . ALA A 1 85 ? -9.082 2.507 26.630 1.00 85.00 85 ALA A O 1
ATOM 639 N N . ILE A 1 86 ? -11.041 3.338 27.379 1.00 86.12 86 ILE A N 1
ATOM 640 C CA . ILE A 1 86 ? -11.903 2.420 26.629 1.00 86.12 86 ILE A CA 1
ATOM 641 C C . ILE A 1 86 ? -11.753 2.685 25.128 1.00 86.12 86 ILE A C 1
ATOM 643 O O . ILE A 1 86 ? -11.456 1.757 24.381 1.00 86.12 86 ILE A O 1
ATOM 647 N N . ASP A 1 87 ? -11.845 3.943 24.700 1.00 84.50 87 ASP A N 1
ATOM 648 C CA . ASP A 1 87 ? -11.678 4.366 23.310 1.00 84.50 87 ASP A CA 1
ATOM 649 C C . ASP A 1 87 ? -10.309 3.957 22.765 1.00 84.50 87 ASP A C 1
ATOM 651 O O . ASP A 1 87 ? -10.221 3.398 21.673 1.00 84.50 87 ASP A O 1
ATOM 655 N N . HIS A 1 88 ? -9.234 4.160 23.533 1.00 85.38 88 HIS A N 1
ATOM 656 C CA . HIS A 1 88 ? -7.893 3.735 23.128 1.00 85.38 88 HIS A CA 1
ATOM 657 C C . HIS A 1 88 ? -7.783 2.210 22.956 1.00 85.38 88 HIS A C 1
ATOM 659 O O . HIS A 1 88 ? -7.182 1.716 21.994 1.00 85.38 88 HIS A O 1
ATOM 665 N N . THR A 1 89 ? -8.397 1.449 23.863 1.00 87.50 89 THR A N 1
ATOM 666 C CA . THR A 1 89 ? -8.426 -0.019 23.796 1.00 87.50 89 THR A CA 1
ATOM 667 C C . THR A 1 89 ? -9.226 -0.496 22.582 1.00 87.50 89 THR A C 1
ATOM 669 O O . THR A 1 89 ? -8.771 -1.378 21.852 1.00 87.50 89 THR A O 1
ATOM 672 N N . LEU A 1 90 ? -10.376 0.127 22.310 1.00 88.06 90 LEU A N 1
ATOM 673 C CA . LEU A 1 90 ? -11.210 -0.163 21.142 1.00 88.06 90 LEU A CA 1
ATOM 674 C C . LEU A 1 90 ? -10.503 0.187 19.832 1.00 88.06 90 LEU A C 1
ATOM 676 O O . LEU A 1 90 ? -10.542 -0.606 18.895 1.00 88.06 90 LEU A O 1
ATOM 680 N N . GLN A 1 91 ? -9.802 1.321 19.770 1.00 87.12 91 GLN A N 1
ATOM 681 C CA . GLN A 1 91 ? -8.981 1.694 18.614 1.00 87.12 91 GLN A CA 1
ATOM 682 C C . GLN A 1 91 ? -7.865 0.676 18.364 1.00 87.12 91 GLN A C 1
ATOM 684 O O . GLN A 1 91 ? -7.644 0.274 17.224 1.00 87.12 91 GLN A O 1
ATOM 689 N N . THR A 1 92 ? -7.209 0.198 19.422 1.00 89.06 92 THR A N 1
ATOM 690 C CA . THR A 1 92 ? -6.160 -0.827 19.314 1.00 89.06 92 THR A CA 1
ATOM 691 C C . THR A 1 92 ? -6.725 -2.161 18.816 1.00 89.06 92 THR A C 1
ATOM 693 O O . THR A 1 92 ? -6.141 -2.793 17.933 1.00 89.06 92 THR A O 1
ATOM 696 N N . ALA A 1 93 ? -7.882 -2.583 19.338 1.00 89.94 93 ALA A N 1
ATOM 697 C CA . ALA A 1 93 ? -8.579 -3.784 18.880 1.00 89.94 93 ALA A CA 1
ATOM 698 C C . ALA A 1 93 ? -9.025 -3.660 17.413 1.00 89.94 93 ALA A C 1
ATOM 700 O O . ALA A 1 93 ? -8.843 -4.598 16.636 1.00 89.94 93 ALA A O 1
ATOM 701 N N . ARG A 1 94 ? -9.529 -2.484 17.017 1.00 90.00 94 ARG A N 1
ATOM 702 C CA . ARG A 1 94 ? -9.916 -2.166 15.636 1.00 90.00 94 ARG A CA 1
ATOM 703 C C . ARG A 1 94 ? -8.729 -2.267 14.694 1.00 90.00 94 ARG A C 1
ATOM 705 O O . ARG A 1 94 ? -8.810 -2.951 13.678 1.00 90.00 94 ARG A O 1
ATOM 712 N N . ASP A 1 95 ? -7.627 -1.600 15.028 1.00 90.44 95 ASP A N 1
ATOM 713 C CA . ASP A 1 95 ? -6.428 -1.598 14.193 1.00 90.44 95 ASP A CA 1
ATOM 714 C C . ASP A 1 95 ? -5.849 -3.012 14.050 1.00 90.44 95 ASP A C 1
ATOM 716 O O . ASP A 1 95 ? -5.381 -3.382 12.971 1.00 90.44 95 ASP A O 1
ATOM 720 N N . LYS A 1 96 ? -5.931 -3.835 15.103 1.00 91.12 96 LYS A N 1
ATOM 721 C CA . LYS A 1 96 ? -5.573 -5.253 15.023 1.00 91.12 96 LYS A CA 1
ATOM 722 C C . LYS A 1 96 ? -6.489 -6.020 14.064 1.00 91.12 96 LYS A C 1
ATOM 724 O O . LYS A 1 96 ? -5.977 -6.659 13.152 1.00 91.12 96 LYS A O 1
ATOM 729 N N . ALA A 1 97 ? -7.809 -5.917 14.217 1.00 92.19 97 ALA A N 1
ATOM 730 C CA . ALA A 1 97 ? -8.765 -6.607 13.348 1.00 92.19 97 ALA A CA 1
ATOM 731 C C . ALA A 1 97 ? -8.607 -6.200 11.870 1.00 92.19 97 ALA A C 1
ATOM 733 O O . ALA A 1 97 ? -8.629 -7.048 10.978 1.00 92.19 97 ALA A O 1
ATOM 734 N N . MET A 1 98 ? -8.359 -4.913 11.603 1.00 92.81 98 MET A N 1
ATOM 735 C CA . MET A 1 98 ? -8.062 -4.417 10.257 1.00 92.81 98 MET A CA 1
ATOM 736 C C . MET A 1 98 ? -6.760 -4.994 9.693 1.00 92.81 98 MET A C 1
ATOM 738 O O . MET A 1 98 ? -6.727 -5.411 8.535 1.00 92.81 98 MET A O 1
ATOM 742 N N . ARG A 1 99 ? -5.688 -5.043 10.496 1.00 93.62 99 ARG A N 1
ATOM 743 C CA . ARG A 1 99 ? -4.419 -5.664 10.089 1.00 93.62 99 ARG A CA 1
ATOM 744 C C . ARG A 1 99 ? -4.602 -7.148 9.775 1.00 93.62 99 ARG A C 1
ATOM 746 O O . ARG A 1 99 ? -4.077 -7.611 8.764 1.00 93.62 99 ARG A O 1
ATOM 753 N N . ASP A 1 100 ? -5.345 -7.875 10.602 1.00 93.94 100 ASP A N 1
ATOM 754 C CA . ASP A 1 100 ? -5.606 -9.304 10.412 1.00 93.94 100 ASP A CA 1
ATOM 755 C C . ASP A 1 100 ? -6.401 -9.550 9.117 1.00 93.94 100 ASP A C 1
ATOM 757 O O . ASP A 1 100 ? -6.038 -10.421 8.322 1.00 93.94 100 ASP A O 1
ATOM 761 N N . ALA A 1 101 ? -7.418 -8.727 8.836 1.00 94.38 101 ALA A N 1
ATOM 762 C CA . ALA A 1 101 ? -8.175 -8.779 7.585 1.00 94.38 101 ALA A CA 1
ATOM 763 C C . ALA A 1 101 ? -7.291 -8.497 6.356 1.00 94.38 101 ALA A C 1
ATOM 765 O O . ALA A 1 101 ? -7.316 -9.253 5.383 1.00 94.38 101 ALA A O 1
ATOM 766 N N . LEU A 1 102 ? -6.469 -7.443 6.401 1.00 94.19 102 LEU A N 1
ATOM 767 C CA . LEU A 1 102 ? -5.535 -7.117 5.318 1.00 94.19 102 LEU A CA 1
ATOM 768 C C . LEU A 1 102 ? -4.518 -8.239 5.087 1.00 94.19 102 LEU A C 1
ATOM 770 O O . LEU A 1 102 ? -4.282 -8.617 3.945 1.00 94.19 102 LEU A O 1
ATOM 774 N N . THR A 1 103 ? -3.980 -8.816 6.162 1.00 94.50 103 THR A N 1
ATOM 775 C CA . THR A 1 103 ? -3.028 -9.936 6.111 1.00 94.50 103 THR A CA 1
ATOM 776 C C . THR A 1 103 ? -3.660 -11.162 5.455 1.00 94.50 103 THR A C 1
ATOM 778 O O . THR A 1 103 ? -3.086 -11.745 4.537 1.00 94.50 103 THR A O 1
ATOM 781 N N . LYS A 1 104 ? -4.877 -11.521 5.878 1.00 95.38 104 LYS A N 1
ATOM 782 C CA . LYS A 1 104 ? -5.648 -12.656 5.353 1.00 95.38 104 LYS A CA 1
ATOM 783 C C . LYS A 1 104 ? -5.946 -12.533 3.856 1.00 95.38 104 LYS A C 1
ATOM 785 O O . LYS A 1 104 ? -5.937 -13.541 3.154 1.00 95.38 104 LYS A O 1
ATOM 790 N N . HIS A 1 105 ? -6.227 -11.325 3.368 1.00 96.50 105 HIS A N 1
ATOM 791 C CA . HIS A 1 105 ? -6.633 -11.093 1.974 1.00 96.50 105 HIS A CA 1
ATOM 792 C C . HIS A 1 105 ? -5.531 -10.520 1.083 1.00 96.50 105 HIS A C 1
ATOM 794 O O . HIS A 1 105 ? -5.780 -10.289 -0.099 1.00 96.50 105 HIS A O 1
ATOM 800 N N . ALA A 1 106 ? -4.320 -10.316 1.598 1.00 95.38 106 ALA A N 1
ATOM 801 C CA . ALA A 1 106 ? -3.228 -9.714 0.844 1.00 95.38 106 ALA A CA 1
ATOM 802 C C . ALA A 1 106 ? -2.946 -10.371 -0.521 1.00 95.38 106 ALA A C 1
ATOM 804 O O . ALA A 1 106 ? -2.821 -9.624 -1.494 1.00 95.38 106 ALA A O 1
ATOM 805 N N . PRO A 1 107 ? -2.932 -11.715 -0.665 1.00 96.12 107 PRO A N 1
ATOM 806 C CA . PRO A 1 107 ? -2.762 -12.341 -1.977 1.00 96.12 107 PRO A CA 1
ATOM 807 C C . PRO A 1 107 ? -3.833 -11.915 -2.987 1.00 96.12 107 PRO A C 1
ATOM 809 O O . PRO A 1 107 ? -3.516 -11.631 -4.135 1.00 96.12 107 PRO A O 1
ATOM 812 N N . ALA A 1 108 ? -5.093 -11.794 -2.556 1.00 96.38 108 ALA A N 1
ATOM 813 C CA . ALA A 1 108 ? -6.189 -11.361 -3.421 1.00 96.38 108 ALA A CA 1
ATOM 814 C C . ALA A 1 108 ? -6.102 -9.869 -3.783 1.00 96.38 108 ALA A C 1
ATOM 816 O O . ALA A 1 108 ? -6.501 -9.486 -4.879 1.00 96.38 108 ALA A O 1
ATOM 817 N N . ILE A 1 109 ? -5.580 -9.026 -2.884 1.00 95.75 109 ILE A N 1
ATOM 818 C CA . ILE A 1 109 ? -5.318 -7.605 -3.165 1.00 95.75 109 ILE A CA 1
ATOM 819 C C . ILE A 1 109 ? -4.227 -7.480 -4.236 1.00 95.75 109 ILE A C 1
ATOM 821 O O . ILE A 1 109 ? -4.416 -6.758 -5.212 1.00 95.75 109 ILE A O 1
ATOM 825 N N . ILE A 1 110 ? -3.108 -8.195 -4.072 1.00 96.44 110 ILE A N 1
ATOM 826 C CA . ILE A 1 110 ? -1.999 -8.202 -5.040 1.00 96.44 110 ILE A CA 1
ATOM 827 C C . ILE A 1 110 ? -2.484 -8.730 -6.391 1.00 96.44 110 ILE A C 1
ATOM 829 O O . ILE A 1 110 ? -2.226 -8.109 -7.419 1.00 96.44 110 ILE A O 1
ATOM 833 N N . GLU A 1 111 ? -3.249 -9.820 -6.392 1.00 96.00 111 GLU A N 1
ATOM 834 C CA . GLU A 1 111 ? -3.784 -10.401 -7.622 1.00 96.00 111 GLU A CA 1
ATOM 835 C C . GLU A 1 111 ? -4.758 -9.465 -8.345 1.00 96.00 111 GLU A C 1
ATOM 837 O O . GLU A 1 111 ? -4.723 -9.370 -9.567 1.00 96.00 111 GLU A O 1
ATOM 842 N N . ALA A 1 112 ? -5.571 -8.696 -7.615 1.00 96.12 112 ALA A N 1
ATOM 843 C CA . ALA A 1 112 ? -6.441 -7.689 -8.220 1.00 96.12 112 ALA A CA 1
ATOM 844 C C . ALA A 1 112 ? -5.657 -6.541 -8.888 1.00 96.12 112 ALA A C 1
ATOM 846 O O . ALA A 1 112 ? -6.128 -5.970 -9.869 1.00 96.12 112 ALA A O 1
ATOM 847 N N . MET A 1 113 ? -4.470 -6.199 -8.374 1.00 96.38 113 MET A N 1
ATOM 848 C CA . MET A 1 113 ? -3.613 -5.148 -8.940 1.00 96.38 113 MET A CA 1
ATOM 849 C C . MET A 1 113 ? -2.746 -5.639 -10.108 1.00 96.38 113 MET A C 1
ATOM 851 O O . MET A 1 113 ? -2.341 -4.830 -10.941 1.00 96.38 113 MET A O 1
ATOM 855 N N . ARG A 1 114 ? -2.456 -6.944 -10.194 1.00 96.56 114 ARG A N 1
ATOM 856 C CA . ARG A 1 114 ? -1.543 -7.525 -11.193 1.00 96.56 114 ARG A CA 1
ATOM 857 C C . ARG A 1 114 ? -1.904 -7.169 -12.648 1.00 96.56 114 ARG A C 1
ATOM 859 O O . ARG A 1 114 ? -1.008 -6.682 -13.340 1.00 96.56 114 ARG A O 1
ATOM 866 N N . PRO A 1 115 ? -3.168 -7.285 -13.109 1.00 96.06 115 PRO A N 1
ATOM 867 C CA . PRO A 1 115 ? -3.524 -6.936 -14.487 1.00 96.06 115 PRO A CA 1
ATOM 868 C C . PRO A 1 115 ? -3.251 -5.471 -14.854 1.00 96.06 115 PRO A C 1
ATOM 870 O O . PRO A 1 115 ? -3.016 -5.169 -16.022 1.00 96.06 115 PRO A O 1
ATOM 873 N N . LEU A 1 116 ? -3.262 -4.549 -13.880 1.00 95.69 116 LEU A N 1
ATOM 874 C CA . LEU A 1 116 ? -2.922 -3.144 -14.133 1.00 95.69 116 LEU A CA 1
ATOM 875 C C . LEU A 1 116 ? -1.445 -2.979 -14.475 1.00 95.69 116 LEU A C 1
ATOM 877 O O . LEU A 1 116 ? -1.117 -2.223 -15.384 1.00 95.69 116 LEU A O 1
ATOM 881 N N . VAL A 1 117 ? -0.563 -3.701 -13.777 1.00 96.38 117 VAL A N 1
ATOM 882 C CA . VAL A 1 117 ? 0.878 -3.673 -14.056 1.00 96.38 117 VAL A CA 1
ATOM 883 C C . VAL A 1 117 ? 1.168 -4.262 -15.430 1.00 96.38 117 VAL A C 1
ATOM 885 O O . VAL A 1 117 ? 1.905 -3.656 -16.198 1.00 96.38 117 VAL A O 1
ATOM 888 N N . GLU A 1 118 ? 0.528 -5.377 -15.780 1.00 95.94 118 GLU A N 1
ATOM 889 C CA . GLU A 1 118 ? 0.672 -6.006 -17.100 1.00 95.94 118 GLU A CA 1
ATOM 890 C C . GLU A 1 118 ? 0.177 -5.090 -18.235 1.00 95.94 118 GLU A C 1
ATOM 892 O O . GLU A 1 118 ? 0.846 -4.926 -19.259 1.00 95.94 118 GLU A O 1
ATOM 897 N N . ALA A 1 119 ? -0.975 -4.435 -18.055 1.00 95.81 119 ALA A N 1
ATOM 898 C CA . ALA A 1 119 ? -1.515 -3.495 -19.037 1.00 95.81 119 ALA A CA 1
ATOM 899 C C . ALA A 1 119 ? -0.659 -2.223 -19.172 1.00 95.81 119 ALA A C 1
ATOM 901 O O . ALA A 1 119 ? -0.482 -1.702 -20.282 1.00 95.81 119 ALA A O 1
ATOM 902 N N . ALA A 1 120 ? -0.124 -1.723 -18.058 1.00 95.38 120 ALA A N 1
ATOM 903 C CA . ALA A 1 120 ? 0.770 -0.576 -18.042 1.00 95.38 120 ALA A CA 1
ATOM 904 C C . ALA A 1 120 ? 2.117 -0.906 -18.703 1.00 95.38 120 ALA A C 1
ATOM 906 O O . ALA A 1 120 ? 2.553 -0.137 -19.558 1.00 95.38 120 ALA A O 1
ATOM 907 N N . ASP A 1 121 ? 2.720 -2.063 -18.414 1.00 95.19 121 ASP A N 1
ATOM 908 C CA . ASP A 1 121 ? 3.938 -2.543 -19.084 1.00 95.19 121 ASP A CA 1
ATOM 909 C C . ASP A 1 121 ? 3.747 -2.623 -20.606 1.00 95.19 121 ASP A C 1
ATOM 911 O O . ASP A 1 121 ? 4.507 -2.032 -21.377 1.00 95.19 121 ASP A O 1
ATOM 915 N N . ALA A 1 122 ? 2.651 -3.244 -21.054 1.00 95.56 122 ALA A N 1
ATOM 916 C CA . ALA A 1 122 ? 2.315 -3.329 -22.473 1.00 95.56 122 ALA A CA 1
ATOM 917 C C . ALA A 1 122 ? 2.122 -1.945 -23.122 1.00 95.56 122 ALA A C 1
ATOM 919 O O . ALA A 1 122 ? 2.501 -1.736 -24.277 1.00 95.56 122 ALA A O 1
ATOM 920 N N . SER A 1 123 ? 1.534 -0.989 -22.399 1.00 94.69 123 SER A N 1
ATOM 921 C CA . SER A 1 123 ? 1.336 0.383 -22.886 1.00 94.69 123 SER A CA 1
ATOM 922 C C . SER A 1 123 ? 2.652 1.155 -22.981 1.00 94.69 123 SER A C 1
ATOM 924 O O . SER A 1 123 ? 2.866 1.876 -23.956 1.00 94.69 123 SER A O 1
ATOM 926 N N . LEU A 1 124 ? 3.551 0.965 -22.013 1.00 93.50 124 LEU A N 1
ATOM 927 C CA . LEU A 1 124 ? 4.894 1.542 -22.019 1.00 93.50 124 LEU A CA 1
ATOM 928 C C . LEU A 1 124 ? 5.728 0.981 -23.173 1.00 93.50 124 LEU A C 1
ATOM 930 O O . LEU A 1 124 ? 6.338 1.758 -23.904 1.00 93.50 124 LEU A O 1
ATOM 934 N N . ASN A 1 125 ? 5.689 -0.332 -23.407 1.00 92.19 125 ASN A N 1
ATOM 935 C CA . ASN A 1 125 ? 6.386 -0.968 -24.528 1.00 92.19 125 ASN A CA 1
ATOM 936 C C . ASN A 1 125 ? 5.889 -0.447 -25.885 1.00 92.19 125 ASN A C 1
ATOM 938 O O . ASN A 1 125 ? 6.691 -0.004 -26.705 1.00 92.19 125 ASN A O 1
ATOM 942 N N . LYS A 1 126 ? 4.567 -0.361 -26.087 1.00 91.50 126 LYS A N 1
ATOM 943 C CA . LYS A 1 126 ? 3.987 0.251 -27.299 1.00 91.50 126 LYS A CA 1
ATOM 944 C C . LYS A 1 126 ? 4.408 1.707 -27.483 1.00 91.50 126 LYS A C 1
ATOM 946 O O . LYS A 1 126 ? 4.615 2.158 -28.609 1.00 91.50 126 LYS A O 1
ATOM 951 N N . ALA A 1 127 ? 4.513 2.463 -26.392 1.00 90.00 127 ALA A N 1
ATOM 952 C CA . ALA A 1 127 ? 4.957 3.845 -26.460 1.00 90.00 127 ALA A CA 1
ATOM 953 C C . ALA A 1 127 ? 6.441 3.959 -26.832 1.00 90.00 127 ALA A C 1
ATOM 955 O O . ALA A 1 127 ? 6.772 4.808 -27.656 1.00 90.00 127 ALA A O 1
ATOM 956 N N . ARG A 1 128 ? 7.314 3.095 -26.295 1.00 88.44 128 ARG A N 1
ATOM 957 C CA . ARG A 1 128 ? 8.738 3.023 -26.681 1.00 88.44 128 ARG A CA 1
ATOM 958 C C . ARG A 1 128 ? 8.894 2.765 -28.176 1.00 88.44 128 ARG A C 1
ATOM 960 O O . ARG A 1 128 ? 9.569 3.530 -28.864 1.00 88.44 128 ARG A O 1
ATOM 967 N N . GLU A 1 129 ? 8.173 1.770 -28.693 1.00 90.25 129 GLU A N 1
ATOM 968 C CA . GLU A 1 129 ? 8.146 1.440 -30.123 1.00 90.25 129 GLU A CA 1
ATOM 969 C C . GLU A 1 129 ? 7.676 2.626 -30.979 1.00 90.25 129 GLU A C 1
ATOM 971 O O . GLU A 1 129 ? 8.331 2.996 -31.952 1.00 90.25 129 GLU A O 1
ATOM 976 N N . ALA A 1 130 ? 6.567 3.269 -30.601 1.00 87.44 130 ALA A N 1
ATOM 977 C CA . ALA A 1 130 ? 5.995 4.381 -31.362 1.00 87.44 130 ALA A CA 1
ATOM 978 C C . ALA A 1 130 ? 6.842 5.665 -31.307 1.00 87.44 130 ALA A C 1
ATOM 980 O O . ALA A 1 130 ? 6.829 6.463 -32.246 1.00 87.44 130 ALA A O 1
ATOM 981 N N . LEU A 1 131 ? 7.561 5.891 -30.206 1.00 84.44 131 LEU A N 1
ATOM 982 C CA . LEU A 1 131 ? 8.455 7.038 -30.040 1.00 84.44 131 LEU A CA 1
ATOM 983 C C . LEU A 1 131 ? 9.846 6.788 -30.638 1.00 84.44 131 LEU A C 1
ATOM 985 O O . LEU A 1 131 ? 10.569 7.759 -30.872 1.00 84.44 131 LEU A O 1
ATOM 989 N N . GLY A 1 132 ? 10.203 5.525 -30.896 1.00 82.38 132 GLY A N 1
ATOM 990 C CA . GLY A 1 132 ? 11.529 5.118 -31.355 1.00 82.38 132 GLY A CA 1
ATOM 991 C C . GLY A 1 132 ? 12.612 5.374 -30.306 1.00 82.38 132 GLY A C 1
ATOM 992 O O . GLY A 1 132 ? 13.711 5.799 -30.662 1.00 82.38 132 GLY A O 1
ATOM 993 N N . ARG A 1 133 ? 12.278 5.210 -29.020 1.00 77.44 133 ARG A N 1
ATOM 994 C CA . ARG A 1 133 ? 13.184 5.442 -27.887 1.00 77.44 133 ARG A CA 1
ATOM 995 C C . ARG A 1 133 ? 13.035 4.337 -26.857 1.00 77.44 133 ARG A C 1
ATOM 997 O O . ARG A 1 133 ? 11.913 3.997 -26.489 1.00 77.44 133 ARG A O 1
ATOM 1004 N N . ASP A 1 134 ? 14.167 3.858 -26.359 1.00 68.38 134 ASP A N 1
ATOM 1005 C CA . ASP A 1 134 ? 14.201 2.896 -25.258 1.00 68.38 134 ASP A CA 1
ATOM 1006 C C . ASP A 1 134 ? 13.943 3.594 -23.910 1.00 68.38 134 ASP A C 1
ATOM 1008 O O . ASP A 1 134 ? 13.313 3.016 -23.021 1.00 68.38 134 ASP A O 1
ATOM 1012 N N . ASP A 1 135 ? 14.344 4.868 -23.787 1.00 67.00 135 ASP A N 1
ATOM 1013 C CA . ASP A 1 135 ? 14.103 5.710 -22.619 1.00 67.00 135 ASP A CA 1
ATOM 1014 C C . ASP A 1 135 ? 12.844 6.581 -22.778 1.00 67.00 135 ASP A C 1
ATOM 1016 O O . ASP A 1 135 ? 12.674 7.382 -23.705 1.00 67.00 135 ASP A O 1
ATOM 1020 N N . LEU A 1 136 ? 11.928 6.451 -21.821 1.00 68.31 136 LEU A N 1
ATOM 1021 C CA . LEU A 1 136 ? 10.724 7.271 -21.761 1.00 68.31 136 LEU A CA 1
ATOM 1022 C C . LEU A 1 136 ? 10.971 8.433 -20.799 1.00 68.31 136 LEU A C 1
ATOM 1024 O O . LEU A 1 136 ? 10.599 8.387 -19.634 1.00 68.31 136 LEU A O 1
ATOM 1028 N N . GLN A 1 137 ? 11.583 9.518 -21.274 1.00 71.19 137 GLN A N 1
ATOM 1029 C CA . GLN A 1 137 ? 11.688 10.747 -20.476 1.00 71.19 137 GLN A CA 1
ATOM 1030 C C . GLN A 1 137 ? 10.320 11.447 -20.390 1.00 71.19 137 GLN A C 1
ATOM 1032 O O . GLN A 1 137 ? 10.051 12.423 -21.097 1.00 71.19 137 GLN A O 1
ATOM 1037 N N . LEU A 1 138 ? 9.429 10.961 -19.521 1.00 68.50 138 LEU A N 1
ATOM 1038 C CA . LEU A 1 138 ? 8.020 11.383 -19.412 1.00 68.50 138 LEU A CA 1
ATOM 1039 C C . LEU A 1 138 ? 7.811 12.707 -18.649 1.00 68.50 138 LEU A C 1
ATOM 1041 O O . LEU A 1 138 ? 6.775 12.932 -18.021 1.00 68.50 138 LEU A O 1
ATOM 1045 N N . THR A 1 139 ? 8.777 13.624 -18.712 1.00 69.81 139 THR A N 1
ATOM 1046 C CA . THR A 1 139 ? 8.667 14.936 -18.061 1.00 69.81 139 THR A CA 1
ATOM 1047 C C . THR A 1 139 ? 7.819 15.907 -18.888 1.00 69.81 139 THR A C 1
ATOM 1049 O O . THR A 1 139 ? 7.812 15.867 -20.120 1.00 69.81 139 THR A O 1
ATOM 1052 N N . ARG A 1 140 ? 7.124 16.843 -18.222 1.00 61.28 140 ARG A N 1
ATOM 1053 C CA . ARG A 1 140 ? 6.363 17.912 -18.907 1.00 61.28 140 ARG A CA 1
ATOM 1054 C C . ARG A 1 140 ? 7.251 18.775 -19.811 1.00 61.28 140 ARG A C 1
ATOM 1056 O O . ARG A 1 140 ? 6.784 19.274 -20.830 1.00 61.28 140 ARG A O 1
ATOM 1063 N N . THR A 1 141 ? 8.523 18.924 -19.454 1.00 62.16 141 THR A N 1
ATOM 1064 C CA . THR A 1 141 ? 9.538 19.638 -20.236 1.00 62.16 141 THR A CA 1
ATOM 1065 C C . THR A 1 141 ? 9.861 18.948 -21.561 1.00 62.16 141 THR A C 1
ATOM 1067 O O . THR A 1 141 ? 10.062 19.646 -22.550 1.00 62.16 141 THR A O 1
ATOM 1070 N N . THR A 1 142 ? 9.822 17.612 -21.627 1.00 60.59 142 THR A N 1
ATOM 1071 C CA . THR A 1 142 ? 10.033 16.850 -22.872 1.00 60.59 142 THR A CA 1
ATOM 1072 C C . THR A 1 142 ? 8.934 17.131 -23.906 1.00 60.59 142 THR A C 1
ATOM 1074 O O . THR A 1 142 ? 9.214 17.287 -25.096 1.00 60.59 142 THR A O 1
ATOM 1077 N N . VAL A 1 143 ? 7.680 17.254 -23.455 1.00 63.06 143 VAL A N 1
ATOM 1078 C CA . VAL A 1 143 ? 6.506 17.480 -24.323 1.00 63.06 143 VAL A CA 1
ATOM 1079 C C . VAL A 1 143 ? 6.557 18.822 -25.033 1.00 63.06 143 VAL A C 1
ATOM 1081 O O . VAL A 1 143 ? 6.205 18.910 -26.204 1.00 63.06 143 VAL A O 1
ATOM 1084 N N . ALA A 1 144 ? 6.983 19.869 -24.327 1.00 58.16 144 ALA A N 1
ATOM 1085 C CA . ALA A 1 144 ? 6.882 21.240 -24.814 1.00 58.16 144 ALA A CA 1
ATOM 1086 C C . ALA A 1 144 ? 7.856 21.569 -25.960 1.00 58.16 144 ALA A C 1
ATOM 1088 O O . ALA A 1 144 ? 7.648 22.560 -26.655 1.00 58.16 144 ALA A O 1
ATOM 1089 N N . SER A 1 145 ? 8.916 20.778 -26.154 1.00 63.44 145 SER A N 1
ATOM 1090 C CA . SER A 1 145 ? 10.036 21.145 -27.033 1.00 63.44 145 SER A CA 1
ATOM 1091 C C . SER A 1 145 ? 10.457 20.079 -28.046 1.00 63.44 145 SER A C 1
ATOM 1093 O O . SER A 1 145 ? 11.145 20.428 -29.002 1.00 63.44 145 SER A O 1
ATOM 1095 N N . THR A 1 146 ? 10.078 18.803 -27.876 1.00 70.38 146 THR A N 1
ATOM 1096 C CA . THR A 1 146 ? 10.686 17.707 -28.666 1.00 70.38 146 THR A CA 1
ATOM 1097 C C . THR A 1 146 ? 9.722 16.732 -29.334 1.00 70.38 146 THR A C 1
ATOM 1099 O O . THR A 1 146 ? 10.162 15.963 -30.188 1.00 70.38 146 THR A O 1
ATOM 1102 N N . LEU A 1 147 ? 8.433 16.737 -28.981 1.00 79.75 147 LEU A N 1
ATOM 1103 C CA . LEU A 1 147 ? 7.472 15.768 -29.514 1.00 79.75 147 LEU A CA 1
ATOM 1104 C C . LEU A 1 147 ? 6.660 16.357 -30.668 1.00 79.75 147 LEU A C 1
ATOM 1106 O O . LEU A 1 147 ? 6.089 17.441 -30.564 1.00 79.75 147 LEU A O 1
ATOM 1110 N N . SER A 1 148 ? 6.571 15.607 -31.764 1.00 83.12 148 SER A N 1
ATOM 1111 C CA . SER A 1 148 ? 5.623 15.884 -32.847 1.00 83.12 148 SER A CA 1
ATOM 1112 C C . SER A 1 148 ? 4.183 15.577 -32.420 1.00 83.12 148 SER A C 1
ATOM 1114 O O . SER A 1 148 ? 3.945 14.812 -31.484 1.00 83.12 148 SER A O 1
ATOM 1116 N N . ALA A 1 149 ? 3.197 16.125 -33.139 1.00 83.69 149 ALA A N 1
ATOM 1117 C CA . ALA A 1 149 ? 1.779 15.887 -32.852 1.00 83.69 149 ALA A CA 1
ATOM 1118 C C . ALA A 1 149 ? 1.416 14.388 -32.839 1.00 83.69 149 ALA A C 1
ATOM 1120 O O . ALA A 1 149 ? 0.620 13.951 -32.009 1.00 83.69 149 ALA A O 1
ATOM 1121 N N . GLN A 1 150 ? 2.041 13.585 -33.707 1.00 85.06 150 GLN A N 1
ATOM 1122 C CA . GLN A 1 150 ? 1.840 12.135 -33.783 1.00 85.06 150 GLN A CA 1
ATOM 1123 C C . GLN A 1 150 ? 2.389 11.394 -32.551 1.00 85.06 150 GLN A C 1
ATOM 1125 O O . GLN A 1 150 ? 1.870 10.345 -32.179 1.00 85.06 150 GLN A O 1
ATOM 1130 N N . GLN A 1 151 ? 3.401 11.954 -31.885 1.00 85.44 151 GLN A N 1
ATOM 1131 C CA . GLN A 1 151 ? 4.044 11.369 -30.704 1.00 85.44 151 GLN A CA 1
ATOM 1132 C C . GLN A 1 151 ? 3.332 11.720 -29.389 1.00 85.44 151 GLN A C 1
ATOM 1134 O O . GLN A 1 151 ? 3.587 11.085 -28.366 1.00 85.44 151 GLN A O 1
ATOM 1139 N N . LEU A 1 152 ? 2.405 12.686 -29.400 1.00 86.44 152 LEU A N 1
ATOM 1140 C CA . LEU A 1 152 ? 1.676 13.102 -28.198 1.00 86.44 152 LEU A CA 1
ATOM 1141 C C . LEU A 1 152 ? 0.775 11.999 -27.632 1.00 86.44 152 LEU A C 1
ATOM 1143 O O . LEU A 1 152 ? 0.669 11.872 -26.415 1.00 86.44 152 LEU A O 1
ATOM 1147 N N . THR A 1 153 ? 0.143 11.193 -28.493 1.00 90.31 153 THR A N 1
ATOM 1148 C CA . THR A 1 153 ? -0.759 10.118 -28.041 1.00 90.31 153 THR A CA 1
ATOM 1149 C C . THR A 1 153 ? 0.011 8.983 -27.349 1.00 90.31 153 THR A C 1
ATOM 1151 O O . THR A 1 153 ? -0.306 8.699 -26.193 1.00 90.31 153 THR A O 1
ATOM 1154 N N . PRO A 1 154 ? 1.063 8.388 -27.956 1.00 89.94 154 PRO A N 1
ATOM 1155 C CA . PRO A 1 154 ? 1.901 7.401 -27.269 1.00 89.94 154 PRO A CA 1
ATOM 1156 C C . PRO A 1 154 ? 2.529 7.934 -25.978 1.00 89.94 154 PRO A C 1
ATOM 1158 O O . PRO A 1 154 ? 2.580 7.225 -24.976 1.00 89.94 154 PRO A O 1
ATOM 1161 N N . TRP A 1 155 ? 2.956 9.201 -25.970 1.00 89.19 155 TRP A N 1
ATOM 1162 C CA . TRP A 1 155 ? 3.502 9.830 -24.770 1.00 89.19 155 TRP A CA 1
ATOM 1163 C C . TRP A 1 155 ? 2.468 9.942 -23.640 1.00 89.19 155 TRP A C 1
ATOM 1165 O O . TRP A 1 155 ? 2.777 9.626 -22.492 1.00 89.19 155 TRP A O 1
ATOM 1175 N N . ALA A 1 156 ? 1.236 10.363 -23.949 1.00 89.69 156 ALA A N 1
ATOM 1176 C CA . ALA A 1 156 ? 0.168 10.459 -22.955 1.00 89.69 156 ALA A CA 1
ATOM 1177 C C . ALA A 1 156 ? -0.180 9.082 -22.370 1.00 89.69 156 ALA A C 1
ATOM 1179 O O . ALA A 1 156 ? -0.285 8.953 -21.152 1.00 89.69 156 ALA A O 1
ATOM 1180 N N . MET A 1 157 ? -0.264 8.050 -23.219 1.00 90.19 157 MET A N 1
ATOM 1181 C CA . MET A 1 157 ? -0.476 6.667 -22.779 1.00 90.19 157 MET A CA 1
ATOM 1182 C C . MET A 1 157 ? 0.632 6.192 -21.835 1.00 90.19 157 MET A C 1
ATOM 1184 O O . MET A 1 157 ? 0.338 5.622 -20.788 1.00 90.19 157 MET A O 1
ATOM 1188 N N . ALA A 1 158 ? 1.897 6.462 -22.167 1.00 91.12 158 ALA A N 1
ATOM 1189 C CA . ALA A 1 158 ? 3.026 6.109 -21.312 1.00 91.12 158 ALA A CA 1
ATOM 1190 C C . ALA A 1 158 ? 2.994 6.833 -19.961 1.00 91.12 158 ALA A C 1
ATOM 1192 O O . ALA A 1 158 ? 3.260 6.230 -18.924 1.00 91.12 158 ALA A O 1
ATOM 1193 N N . ARG A 1 159 ? 2.647 8.125 -19.958 1.00 91.38 159 ARG A N 1
ATOM 1194 C CA . ARG A 1 159 ? 2.519 8.914 -18.728 1.00 91.38 159 ARG A CA 1
ATOM 1195 C C . ARG A 1 159 ? 1.434 8.355 -17.812 1.00 91.38 159 ARG A C 1
ATOM 1197 O O . ARG A 1 159 ? 1.653 8.253 -16.608 1.00 91.38 159 ARG A O 1
ATOM 1204 N N . ASP A 1 160 ? 0.277 8.023 -18.371 1.00 91.94 160 ASP A N 1
ATOM 1205 C CA . ASP A 1 160 ? -0.843 7.509 -17.587 1.00 91.94 160 ASP A CA 1
ATOM 1206 C C . ASP A 1 160 ? -0.530 6.089 -17.070 1.00 91.94 160 ASP A C 1
ATOM 1208 O O . ASP A 1 160 ? -0.706 5.829 -15.882 1.00 91.94 160 ASP A O 1
ATOM 1212 N N . ALA A 1 161 ? 0.087 5.231 -17.896 1.00 93.81 161 ALA A N 1
ATOM 1213 C CA . ALA A 1 161 ? 0.587 3.918 -17.478 1.00 93.81 161 ALA A CA 1
ATOM 1214 C C . ALA A 1 161 ? 1.612 4.014 -16.333 1.00 93.81 161 ALA A C 1
ATOM 1216 O O . ALA A 1 161 ? 1.523 3.277 -15.354 1.00 93.81 161 ALA A O 1
ATOM 1217 N N . ARG A 1 162 ? 2.557 4.961 -16.405 1.00 93.06 162 ARG A N 1
ATOM 1218 C CA . ARG A 1 162 ? 3.510 5.227 -15.318 1.00 93.06 162 ARG A CA 1
ATOM 1219 C C . ARG A 1 162 ? 2.801 5.615 -14.018 1.00 93.06 162 ARG A C 1
ATOM 1221 O O . ARG A 1 162 ? 3.158 5.101 -12.961 1.00 93.06 162 ARG A O 1
ATOM 1228 N N . ALA A 1 163 ? 1.800 6.492 -14.093 1.00 91.88 163 ALA A N 1
ATOM 1229 C CA . ALA A 1 163 ? 1.031 6.901 -12.919 1.00 91.88 163 ALA A CA 1
ATOM 1230 C C . ALA A 1 163 ? 0.276 5.721 -12.281 1.00 91.88 163 ALA A C 1
ATOM 1232 O O . ALA A 1 163 ? 0.144 5.667 -11.058 1.00 91.88 163 ALA A O 1
ATOM 1233 N N . ASP A 1 164 ? -0.195 4.765 -13.084 1.00 93.75 164 ASP A N 1
ATOM 1234 C CA . ASP A 1 164 ? -0.825 3.546 -12.572 1.00 93.75 164 ASP A CA 1
ATOM 1235 C C . ASP A 1 164 ? 0.181 2.626 -11.871 1.00 93.75 164 ASP A C 1
ATOM 1237 O O . ASP A 1 164 ? -0.105 2.155 -10.769 1.00 93.75 164 ASP A O 1
ATOM 1241 N N . ILE A 1 165 ? 1.390 2.446 -12.419 1.00 94.56 165 ILE A N 1
ATOM 1242 C CA . ILE A 1 165 ? 2.452 1.691 -11.731 1.00 94.56 165 ILE A CA 1
ATOM 1243 C C . ILE A 1 165 ? 2.808 2.345 -10.385 1.00 94.56 165 ILE A C 1
ATOM 1245 O O . ILE A 1 165 ? 2.911 1.646 -9.377 1.00 94.56 165 ILE A O 1
ATOM 1249 N N . GLU A 1 166 ? 2.963 3.672 -10.335 1.00 92.50 166 GLU A N 1
ATOM 1250 C CA . GLU A 1 166 ? 3.268 4.400 -9.091 1.00 92.50 166 GLU A CA 1
ATOM 1251 C C . GLU A 1 166 ? 2.188 4.175 -8.017 1.00 92.50 166 GLU A C 1
ATOM 1253 O O . GLU A 1 166 ? 2.499 3.968 -6.841 1.00 92.50 166 GLU A O 1
ATOM 1258 N N . ARG A 1 167 ? 0.908 4.159 -8.412 1.00 93.44 167 ARG A N 1
ATOM 1259 C CA . ARG A 1 167 ? -0.214 3.861 -7.505 1.00 93.44 167 ARG A CA 1
ATOM 1260 C C . ARG A 1 167 ? -0.174 2.423 -6.999 1.00 93.44 167 ARG A C 1
ATOM 1262 O O . ARG A 1 167 ? -0.395 2.204 -5.805 1.00 93.44 167 ARG A O 1
ATOM 1269 N N . VAL A 1 168 ? 0.117 1.457 -7.872 1.00 95.31 168 VAL A N 1
ATOM 1270 C CA . VAL A 1 168 ? 0.250 0.045 -7.483 1.00 95.31 168 VAL A CA 1
ATOM 1271 C C . VAL A 1 168 ? 1.411 -0.139 -6.504 1.00 95.31 168 VAL A C 1
ATOM 1273 O O . VAL A 1 168 ? 1.222 -0.755 -5.455 1.00 95.31 168 VAL A O 1
ATOM 1276 N N . GLU A 1 169 ? 2.580 0.444 -6.785 1.00 94.56 169 GLU A N 1
ATOM 1277 C CA . GLU A 1 169 ? 3.742 0.416 -5.886 1.00 94.56 169 GLU A CA 1
ATOM 1278 C C . GLU A 1 169 ? 3.392 0.996 -4.506 1.00 94.56 169 GLU A C 1
ATOM 1280 O O . GLU A 1 169 ? 3.710 0.404 -3.467 1.00 94.56 169 GLU A O 1
ATOM 1285 N N . GLN A 1 170 ? 2.683 2.128 -4.480 1.00 91.94 170 GLN A N 1
ATOM 1286 C CA . GLN A 1 170 ? 2.254 2.773 -3.243 1.00 91.94 170 GLN A CA 1
ATOM 1287 C C . GLN A 1 170 ? 1.293 1.886 -2.434 1.00 91.94 170 GLN A C 1
ATOM 1289 O O . GLN A 1 170 ? 1.480 1.733 -1.223 1.00 91.94 170 GLN A O 1
ATOM 1294 N N . ALA A 1 171 ? 0.281 1.295 -3.078 1.00 93.69 171 ALA A N 1
ATOM 1295 C CA . ALA A 1 171 ? -0.667 0.397 -2.416 1.00 93.69 171 ALA A CA 1
ATOM 1296 C C . ALA A 1 171 ? 0.024 -0.861 -1.875 1.00 93.69 171 ALA A C 1
ATOM 1298 O O . ALA A 1 171 ? -0.223 -1.260 -0.734 1.00 93.69 171 ALA A O 1
ATOM 1299 N N . TRP A 1 172 ? 0.929 -1.449 -2.659 1.00 95.62 172 TRP A N 1
ATOM 1300 C CA . TRP A 1 172 ? 1.718 -2.608 -2.251 1.00 95.62 172 TRP A CA 1
ATOM 1301 C C . TRP A 1 172 ? 2.599 -2.287 -1.038 1.00 95.62 172 TRP A C 1
ATOM 1303 O O . TRP A 1 172 ? 2.578 -3.012 -0.043 1.00 95.62 172 TRP A O 1
ATOM 1313 N N . THR A 1 173 ? 3.307 -1.153 -1.067 1.00 93.19 173 THR A N 1
ATOM 1314 C CA . THR A 1 173 ? 4.179 -0.702 0.032 1.00 93.19 173 THR A CA 1
ATOM 1315 C C . THR A 1 173 ? 3.393 -0.480 1.324 1.00 93.19 173 THR A C 1
ATOM 1317 O O . THR A 1 173 ? 3.851 -0.828 2.411 1.00 93.19 173 THR A O 1
ATOM 1320 N N . GLN A 1 174 ? 2.183 0.068 1.230 1.00 91.88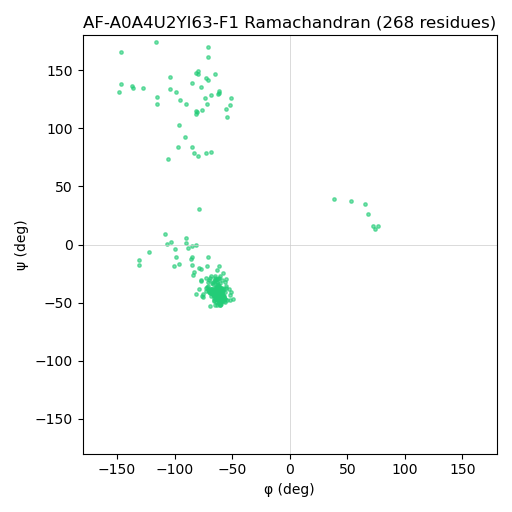 174 GLN A N 1
ATOM 1321 C CA . GLN A 1 174 ? 1.319 0.276 2.395 1.00 91.88 174 GLN A CA 1
ATOM 1322 C C . GLN A 1 174 ? 0.788 -1.032 2.964 1.00 91.88 174 GLN A C 1
ATOM 1324 O O . GLN A 1 174 ? 0.743 -1.190 4.185 1.00 91.88 174 GLN A O 1
ATOM 1329 N N . LEU A 1 175 ? 0.420 -1.973 2.094 1.00 94.12 175 LEU A N 1
ATOM 1330 C CA . LEU A 1 175 ? 0.013 -3.308 2.508 1.00 94.12 175 LEU A CA 1
ATOM 1331 C C . LEU A 1 175 ? 1.162 -4.015 3.246 1.00 94.12 175 LEU A C 1
ATOM 1333 O O . LEU A 1 175 ? 0.963 -4.493 4.363 1.00 94.12 175 LEU A O 1
ATOM 1337 N N . ALA A 1 176 ? 2.376 -3.975 2.686 1.00 93.69 176 ALA A N 1
ATOM 1338 C CA . ALA A 1 176 ? 3.587 -4.495 3.321 1.00 93.69 176 ALA A CA 1
ATOM 1339 C C . ALA A 1 176 ? 3.840 -3.870 4.702 1.00 93.69 176 ALA A C 1
ATOM 1341 O O . ALA A 1 176 ? 4.090 -4.587 5.675 1.00 93.69 176 ALA A O 1
ATOM 1342 N N . ALA A 1 177 ? 3.737 -2.539 4.797 1.00 91.06 177 ALA A N 1
ATOM 1343 C CA . ALA A 1 177 ? 3.986 -1.790 6.024 1.00 91.06 177 ALA A CA 1
ATOM 1344 C C . ALA A 1 177 ? 2.986 -2.129 7.140 1.00 91.06 177 ALA A C 1
ATOM 1346 O O . ALA A 1 177 ? 3.381 -2.270 8.296 1.00 91.06 177 ALA A O 1
ATOM 1347 N N . VAL A 1 178 ? 1.698 -2.295 6.818 1.00 91.06 178 VAL A N 1
ATOM 1348 C CA . VAL A 1 178 ? 0.674 -2.672 7.812 1.00 91.06 178 VAL A CA 1
ATOM 1349 C C . VAL A 1 178 ? 0.879 -4.077 8.342 1.00 91.06 178 VAL A C 1
ATOM 1351 O O . VAL A 1 178 ? 0.691 -4.313 9.539 1.00 91.06 178 VAL A O 1
ATOM 1354 N N . MET A 1 179 ? 1.225 -4.999 7.448 1.00 90.50 179 MET A N 1
ATOM 1355 C CA . MET A 1 179 ? 1.420 -6.407 7.773 1.00 90.50 179 MET A CA 1
ATOM 1356 C C . MET A 1 179 ? 2.763 -6.659 8.468 1.00 90.50 179 MET A C 1
ATOM 1358 O O . MET A 1 179 ? 2.915 -7.673 9.141 1.00 90.50 179 MET A O 1
ATOM 1362 N N . GLY A 1 180 ? 3.731 -5.749 8.323 1.00 88.38 180 GLY 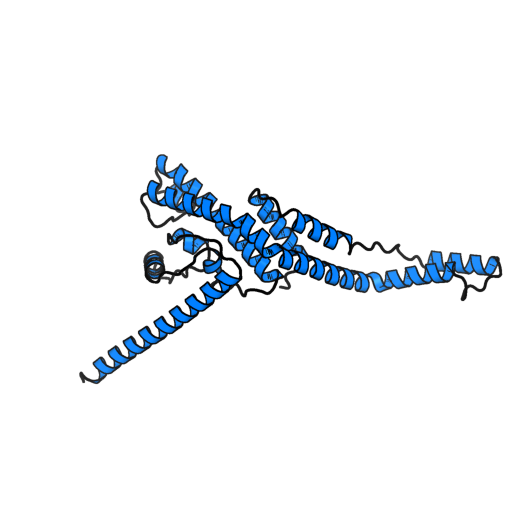A N 1
ATOM 1363 C CA . GLY A 1 180 ? 5.078 -5.910 8.869 1.00 88.38 180 GLY A CA 1
ATOM 1364 C C . GLY A 1 180 ? 5.878 -7.023 8.185 1.00 88.38 180 GLY A C 1
ATOM 1365 O O . GLY A 1 180 ? 6.756 -7.604 8.813 1.00 88.38 180 GLY A O 1
ATOM 1366 N N . VAL A 1 181 ? 5.559 -7.344 6.925 1.00 86.88 181 VAL A N 1
ATOM 1367 C CA . VAL A 1 181 ? 6.127 -8.502 6.201 1.00 86.88 181 VAL A CA 1
ATOM 1368 C C . VAL A 1 181 ? 7.312 -8.159 5.302 1.00 86.88 181 VAL A C 1
ATOM 1370 O O . VAL A 1 181 ? 8.046 -9.057 4.909 1.00 86.88 181 VAL A O 1
ATOM 1373 N N . ALA A 1 182 ? 7.524 -6.881 4.978 1.00 82.06 182 ALA A N 1
ATOM 1374 C CA . ALA A 1 182 ? 8.657 -6.454 4.164 1.00 82.06 182 ALA A CA 1
ATOM 1375 C C . ALA A 1 182 ? 9.154 -5.065 4.578 1.00 82.06 182 ALA A C 1
ATOM 1377 O O . ALA A 1 182 ? 8.363 -4.149 4.814 1.00 82.06 182 ALA A O 1
ATOM 1378 N N . ASN A 1 183 ? 10.478 -4.905 4.632 1.00 82.94 183 ASN A N 1
ATOM 1379 C CA . ASN A 1 183 ? 11.119 -3.608 4.808 1.00 82.94 183 ASN A CA 1
ATOM 1380 C C . ASN A 1 183 ? 11.405 -2.994 3.433 1.00 82.94 183 ASN A C 1
ATOM 1382 O O . ASN A 1 183 ? 12.433 -3.274 2.811 1.00 82.94 183 ASN A O 1
ATOM 1386 N N . VAL A 1 184 ? 10.467 -2.186 2.946 1.00 85.94 184 VAL A N 1
ATOM 1387 C CA . VAL A 1 184 ? 10.629 -1.451 1.690 1.00 85.94 184 VAL A CA 1
ATOM 1388 C C . VAL A 1 184 ? 11.449 -0.198 1.966 1.00 85.94 184 VAL A C 1
ATOM 1390 O O . VAL A 1 184 ? 11.002 0.701 2.678 1.00 85.94 184 VAL A O 1
ATOM 1393 N N . ASN A 1 185 ? 12.644 -0.133 1.392 1.00 84.62 185 ASN A N 1
ATOM 1394 C CA . ASN A 1 185 ? 13.473 1.065 1.386 1.00 84.62 185 ASN A CA 1
ATOM 1395 C C . ASN A 1 185 ? 13.657 1.550 -0.055 1.00 84.62 185 ASN A C 1
ATOM 1397 O O . ASN A 1 185 ? 13.236 0.888 -1.003 1.00 84.62 185 ASN A O 1
ATOM 1401 N N . ASP A 1 186 ? 14.288 2.706 -0.232 1.00 78.75 186 ASP A N 1
ATOM 1402 C CA . ASP A 1 186 ? 14.448 3.294 -1.562 1.00 78.75 186 ASP A CA 1
ATOM 1403 C C . ASP A 1 186 ? 15.302 2.421 -2.501 1.00 78.75 186 ASP A C 1
ATOM 1405 O O . ASP A 1 186 ? 15.141 2.494 -3.706 1.00 78.75 186 ASP A O 1
ATOM 1409 N N . HIS A 1 187 ? 16.157 1.529 -2.002 1.00 75.81 187 HIS A N 1
ATOM 1410 C CA . HIS A 1 187 ? 16.935 0.627 -2.860 1.00 75.81 187 HIS A CA 1
ATOM 1411 C C . HIS A 1 187 ? 16.171 -0.635 -3.275 1.00 75.81 187 HIS A C 1
ATOM 1413 O O . HIS A 1 187 ? 16.468 -1.209 -4.319 1.00 75.81 187 HIS A O 1
ATOM 1419 N N . THR A 1 188 ? 15.196 -1.081 -2.481 1.00 83.81 188 THR A N 1
ATOM 1420 C CA . THR A 1 188 ? 14.444 -2.321 -2.740 1.00 83.81 188 THR A CA 1
ATOM 1421 C C . THR A 1 188 ? 13.080 -2.076 -3.367 1.00 83.81 188 THR A C 1
ATOM 1423 O O . THR A 1 188 ? 12.519 -2.977 -3.978 1.00 83.81 188 THR A O 1
ATOM 1426 N N . ARG A 1 189 ? 12.547 -0.857 -3.271 1.00 87.56 189 ARG A N 1
ATOM 1427 C CA . ARG A 1 189 ? 11.214 -0.475 -3.759 1.00 87.56 189 ARG A CA 1
ATOM 1428 C C . ARG A 1 189 ? 10.982 -0.775 -5.240 1.00 87.56 189 ARG A C 1
ATOM 1430 O O . ARG A 1 189 ? 9.899 -1.226 -5.599 1.00 87.56 189 ARG A O 1
ATOM 1437 N N . VAL A 1 190 ? 11.994 -0.607 -6.089 1.00 87.56 190 VAL A N 1
ATOM 1438 C CA . VAL A 1 190 ? 11.919 -0.978 -7.514 1.00 87.56 190 VAL A CA 1
ATOM 1439 C C . VAL A 1 190 ? 11.550 -2.457 -7.726 1.00 87.56 190 VAL A C 1
ATOM 1441 O O . VAL A 1 190 ? 10.820 -2.789 -8.660 1.00 87.56 190 VAL A O 1
ATOM 1444 N N . LEU A 1 191 ? 11.975 -3.341 -6.817 1.00 90.50 191 LEU A N 1
ATOM 1445 C CA . LEU A 1 191 ? 11.787 -4.791 -6.920 1.00 90.50 191 LEU A CA 1
ATOM 1446 C C . LEU A 1 191 ? 10.328 -5.225 -6.714 1.00 90.50 191 LEU A C 1
ATOM 1448 O O . LEU A 1 191 ? 9.963 -6.363 -7.007 1.00 90.50 191 LEU A O 1
ATOM 1452 N N . ILE A 1 192 ? 9.462 -4.311 -6.258 1.00 93.69 192 ILE A N 1
ATOM 1453 C CA . ILE A 1 192 ? 8.011 -4.534 -6.201 1.00 93.69 192 ILE A CA 1
ATOM 1454 C C . ILE A 1 192 ? 7.461 -4.797 -7.606 1.00 93.69 192 ILE A C 1
ATOM 1456 O O . ILE A 1 192 ? 6.574 -5.632 -7.770 1.00 93.69 192 ILE A O 1
ATOM 1460 N N . VAL A 1 193 ? 7.984 -4.095 -8.615 1.00 93.25 193 VAL A N 1
ATOM 1461 C CA . VAL A 1 193 ? 7.459 -4.133 -9.987 1.00 93.25 193 VAL A CA 1
ATOM 1462 C C . VAL A 1 193 ? 8.484 -4.566 -11.029 1.00 93.25 193 VAL A C 1
ATOM 1464 O O . VAL A 1 193 ? 8.097 -4.757 -12.170 1.00 93.25 193 VAL A O 1
ATOM 1467 N N . ALA A 1 194 ? 9.758 -4.743 -10.682 1.00 88.75 194 ALA A N 1
ATOM 1468 C CA . ALA A 1 194 ? 10.788 -5.225 -11.601 1.00 88.75 194 ALA A CA 1
ATOM 1469 C C . ALA A 1 194 ? 11.521 -6.428 -10.996 1.00 88.75 194 ALA A C 1
ATOM 1471 O O . ALA A 1 194 ? 11.872 -6.417 -9.820 1.00 88.75 194 ALA A O 1
ATOM 1472 N N . ASP A 1 195 ? 11.728 -7.472 -11.798 1.00 76.44 195 ASP A N 1
ATOM 1473 C CA . ASP A 1 195 ? 12.279 -8.747 -11.320 1.00 76.44 195 ASP A CA 1
ATOM 1474 C C . ASP A 1 195 ? 13.797 -8.695 -11.135 1.00 76.44 195 ASP A C 1
ATOM 1476 O O . ASP A 1 195 ? 14.333 -9.211 -10.165 1.00 76.44 195 ASP A O 1
ATOM 1480 N N . THR A 1 196 ? 14.495 -8.002 -12.035 1.00 65.88 196 THR A N 1
ATOM 1481 C CA . THR A 1 196 ? 15.950 -7.885 -11.985 1.00 65.88 196 THR A CA 1
ATOM 1482 C C . THR A 1 196 ? 16.388 -6.455 -12.253 1.00 65.88 196 THR A C 1
ATOM 1484 O O . THR A 1 196 ? 15.961 -5.800 -13.206 1.00 65.88 196 THR A O 1
ATOM 1487 N N . LEU A 1 197 ? 17.316 -5.976 -11.429 1.00 61.91 197 LEU A N 1
ATOM 1488 C CA . LEU A 1 197 ? 18.177 -4.863 -11.796 1.00 61.91 197 LEU A CA 1
ATOM 1489 C C . LEU A 1 197 ? 19.275 -5.434 -12.692 1.00 61.91 197 LEU A C 1
ATOM 1491 O O . LEU A 1 197 ? 20.385 -5.683 -12.234 1.00 61.91 197 LEU A O 1
ATOM 1495 N N . ASN A 1 198 ? 18.950 -5.719 -13.958 1.00 53.59 198 ASN A N 1
ATOM 1496 C CA . ASN A 1 198 ? 19.949 -6.172 -14.923 1.00 53.59 198 ASN A CA 1
ATOM 1497 C C . ASN A 1 198 ? 21.127 -5.172 -14.899 1.00 53.59 198 ASN A C 1
ATOM 1499 O O . ASN A 1 198 ? 20.908 -3.995 -15.205 1.00 53.59 198 ASN A O 1
ATOM 1503 N N . PRO A 1 199 ? 22.363 -5.597 -14.569 1.00 50.25 199 PRO A N 1
ATOM 1504 C CA . PRO A 1 199 ? 23.503 -4.690 -14.440 1.00 50.25 199 PRO A CA 1
ATOM 1505 C C . PRO A 1 199 ? 23.749 -3.853 -15.698 1.00 50.25 199 PRO A C 1
ATOM 1507 O O . PRO A 1 199 ? 24.199 -2.713 -15.610 1.00 50.25 199 PRO A O 1
ATOM 1510 N N . SER A 1 200 ? 23.406 -4.385 -16.877 1.00 51.44 200 SER A N 1
ATOM 1511 C CA . SER A 1 200 ? 23.496 -3.643 -18.138 1.00 51.44 200 SER A CA 1
ATOM 1512 C C . SER A 1 200 ? 22.434 -2.541 -18.263 1.00 51.44 200 SER A C 1
ATOM 1514 O O . SER A 1 200 ? 22.743 -1.460 -18.760 1.00 51.44 200 SER A O 1
ATOM 1516 N N . ALA A 1 201 ? 21.220 -2.758 -17.752 1.00 51.38 201 ALA A N 1
ATOM 1517 C CA . ALA A 1 201 ? 20.153 -1.757 -17.738 1.00 51.38 201 ALA A CA 1
ATOM 1518 C C . ALA A 1 201 ? 20.428 -0.648 -16.707 1.00 51.38 201 ALA A C 1
ATOM 1520 O O . ALA A 1 201 ? 20.277 0.533 -17.020 1.00 51.38 201 ALA A O 1
ATOM 1521 N N . VAL A 1 202 ? 20.943 -1.012 -15.525 1.00 52.00 202 VAL A N 1
ATOM 1522 C CA . VAL A 1 202 ? 21.412 -0.059 -14.501 1.00 52.00 202 VAL A CA 1
ATOM 1523 C C . VAL A 1 202 ? 22.568 0.793 -15.037 1.00 52.00 202 VAL A C 1
ATOM 1525 O O . VAL A 1 202 ? 22.509 2.018 -14.982 1.00 52.00 202 VAL A O 1
ATOM 1528 N N . ALA A 1 203 ? 23.580 0.168 -15.652 1.00 49.97 203 ALA A N 1
ATOM 1529 C CA . ALA A 1 203 ? 24.727 0.878 -16.227 1.00 49.97 203 ALA A CA 1
ATOM 1530 C C . ALA A 1 203 ? 24.359 1.789 -17.413 1.00 49.97 203 ALA A C 1
ATOM 1532 O O . ALA A 1 203 ? 25.061 2.766 -17.685 1.00 49.97 203 ALA A O 1
ATOM 1533 N N . THR A 1 204 ? 23.282 1.470 -18.136 1.00 48.44 204 THR A N 1
ATOM 1534 C CA . THR A 1 204 ? 22.777 2.297 -19.242 1.00 48.44 204 THR A CA 1
ATOM 1535 C C . THR A 1 204 ? 22.044 3.522 -18.694 1.00 48.44 204 THR A C 1
ATOM 1537 O O . THR A 1 204 ? 22.331 4.642 -19.113 1.00 48.44 204 THR A O 1
ATOM 1540 N N . TYR A 1 205 ? 21.193 3.347 -17.681 1.00 48.47 205 TYR A N 1
ATOM 1541 C CA . TYR A 1 205 ? 20.482 4.444 -17.020 1.00 48.47 205 TYR A CA 1
ATOM 1542 C C . TYR A 1 205 ? 21.429 5.420 -16.285 1.00 48.47 205 TYR A C 1
ATOM 1544 O O . TYR A 1 205 ? 21.287 6.642 -16.406 1.00 48.47 205 TYR A O 1
ATOM 1552 N N . ASP A 1 206 ? 22.476 4.901 -15.631 1.00 49.78 206 ASP A N 1
ATOM 1553 C CA . ASP A 1 206 ? 23.519 5.710 -14.978 1.00 49.78 206 ASP A CA 1
ATOM 1554 C C . ASP A 1 206 ? 24.311 6.592 -15.963 1.00 49.78 206 ASP A C 1
ATOM 1556 O O . ASP A 1 206 ? 24.763 7.680 -15.601 1.00 49.78 206 ASP A O 1
ATOM 1560 N N . ARG A 1 207 ? 24.470 6.178 -17.231 1.00 45.78 207 ARG A N 1
ATOM 1561 C CA . ARG A 1 207 ? 25.170 6.987 -18.251 1.00 45.78 207 ARG A CA 1
ATOM 1562 C C . ARG A 1 207 ? 24.333 8.130 -18.809 1.00 45.78 207 ARG A C 1
ATOM 1564 O O . ARG A 1 207 ? 24.903 9.148 -19.198 1.00 45.78 207 ARG A O 1
ATOM 1571 N N . HIS A 1 208 ? 23.015 7.970 -18.883 1.00 44.25 208 HIS A N 1
ATOM 1572 C CA . HIS A 1 208 ? 22.129 8.968 -19.488 1.00 44.25 208 HIS A CA 1
ATOM 1573 C C . HIS A 1 208 ? 21.710 10.080 -18.515 1.00 44.25 208 HIS A C 1
ATOM 1575 O O . HIS A 1 208 ? 21.228 11.126 -18.951 1.00 44.25 208 HIS A O 1
ATOM 1581 N N . THR A 1 209 ? 21.984 9.919 -17.216 1.00 44.50 209 THR A N 1
ATOM 1582 C CA . THR A 1 209 ? 21.586 10.868 -16.169 1.00 44.50 209 THR A CA 1
ATOM 1583 C C . THR A 1 209 ? 22.781 11.684 -15.654 1.00 44.50 209 THR A C 1
ATOM 1585 O O . THR A 1 209 ? 23.289 11.462 -14.565 1.00 44.50 209 THR A O 1
ATOM 1588 N N . PHE A 1 210 ? 23.268 12.637 -16.458 1.00 36.94 210 PHE A N 1
ATOM 1589 C CA . PHE A 1 210 ? 24.098 13.794 -16.045 1.00 36.94 210 PHE A CA 1
ATOM 1590 C C . PHE A 1 210 ? 25.175 13.593 -14.943 1.00 36.94 210 PHE A C 1
ATOM 1592 O O . PHE A 1 210 ? 25.398 14.488 -14.129 1.00 36.94 210 PHE A O 1
ATOM 1599 N N . GLY A 1 211 ? 25.892 12.464 -14.917 1.00 34.16 211 GLY A N 1
ATOM 1600 C CA . GLY A 1 211 ? 27.034 12.267 -14.009 1.00 34.16 21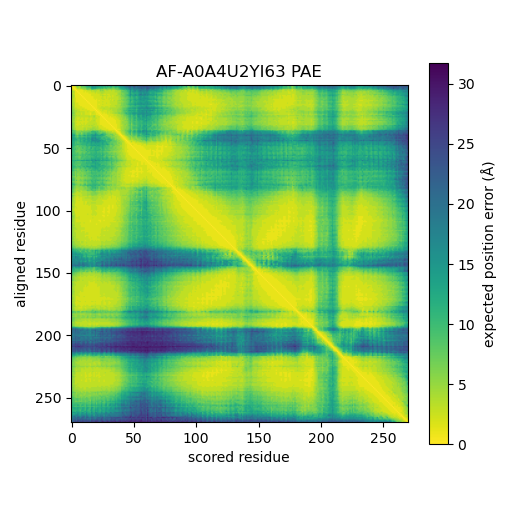1 GLY A CA 1
ATOM 1601 C C . GLY A 1 211 ? 26.680 12.076 -12.528 1.00 34.16 211 GLY A C 1
ATOM 1602 O O . GLY A 1 211 ? 27.569 12.176 -11.682 1.00 34.16 211 GLY A O 1
ATOM 1603 N N . VAL A 1 212 ? 25.418 11.781 -12.208 1.00 32.25 212 VAL A N 1
ATOM 1604 C CA . VAL A 1 212 ? 24.989 11.335 -10.875 1.00 32.25 212 VAL A CA 1
ATOM 1605 C C . VAL A 1 212 ? 24.471 9.905 -11.031 1.00 32.25 212 VAL A C 1
ATOM 1607 O O . VAL A 1 212 ? 23.613 9.711 -11.889 1.00 32.25 212 VAL A O 1
ATOM 1610 N N . PRO A 1 213 ? 24.954 8.913 -10.253 1.00 43.69 213 PRO A N 1
ATOM 1611 C CA . PRO A 1 213 ? 24.409 7.558 -10.286 1.00 43.69 213 PRO A CA 1
ATOM 1612 C C . PRO A 1 213 ? 22.905 7.638 -10.038 1.00 43.69 213 PRO A C 1
ATOM 1614 O O . PRO A 1 213 ? 22.450 8.021 -8.955 1.00 43.69 213 PRO A O 1
ATOM 1617 N N . ALA A 1 214 ? 22.128 7.373 -11.075 1.00 49.75 214 ALA A N 1
ATOM 1618 C CA . ALA A 1 214 ? 20.693 7.451 -11.020 1.00 49.75 214 ALA A CA 1
ATOM 1619 C C . ALA A 1 214 ? 20.235 6.106 -10.484 1.00 49.75 214 ALA A C 1
ATOM 1621 O O . ALA A 1 214 ? 19.926 5.174 -11.218 1.00 49.75 214 ALA A O 1
ATOM 1622 N N . HIS A 1 215 ? 20.244 5.989 -9.159 1.00 56.53 215 HIS A N 1
ATOM 1623 C CA . HIS A 1 215 ? 19.732 4.799 -8.509 1.00 56.53 215 HIS A CA 1
ATOM 1624 C C . HIS A 1 215 ? 18.292 4.575 -8.975 1.00 56.53 215 HIS A C 1
ATOM 1626 O O . HIS A 1 215 ? 17.415 5.407 -8.733 1.00 56.53 215 HIS A O 1
ATOM 1632 N N . ILE A 1 216 ? 18.063 3.454 -9.662 1.00 64.75 216 ILE A N 1
ATOM 1633 C CA . ILE A 1 216 ? 16.732 2.965 -10.018 1.00 64.75 216 ILE A CA 1
ATOM 1634 C C . ILE A 1 216 ? 16.058 2.542 -8.706 1.00 64.75 216 ILE A C 1
ATOM 1636 O O . ILE A 1 216 ? 16.076 1.381 -8.317 1.00 64.75 216 ILE A O 1
ATOM 1640 N N . SER A 1 217 ? 15.550 3.524 -7.966 1.00 71.38 217 SER A N 1
ATOM 1641 C CA . SER A 1 217 ? 15.056 3.378 -6.593 1.00 71.38 217 SER A CA 1
ATOM 1642 C C . SER A 1 217 ? 13.535 3.262 -6.511 1.00 71.38 217 SER A C 1
ATOM 1644 O O . SER A 1 217 ? 12.961 3.082 -5.444 1.00 71.38 217 SER A O 1
ATOM 1646 N N . SER A 1 218 ? 12.843 3.390 -7.638 1.00 82.19 218 SER A N 1
ATOM 1647 C CA . SER A 1 218 ? 11.382 3.416 -7.694 1.00 82.19 218 SER A CA 1
ATOM 1648 C C . SER A 1 218 ? 10.876 2.781 -8.978 1.00 82.19 218 SER A C 1
ATOM 1650 O O . SER A 1 218 ? 11.626 2.627 -9.946 1.00 82.19 218 SER A O 1
ATOM 1652 N N . ALA A 1 219 ? 9.582 2.482 -9.014 1.00 82.31 219 ALA A N 1
ATOM 1653 C CA . ALA A 1 219 ? 8.870 2.093 -10.220 1.00 82.31 219 ALA A CA 1
ATOM 1654 C C . ALA A 1 219 ? 9.098 3.064 -11.383 1.00 82.31 219 ALA A C 1
ATOM 1656 O O . ALA A 1 219 ? 9.304 2.630 -12.510 1.00 82.31 219 ALA A O 1
ATOM 1657 N N . THR A 1 220 ? 9.116 4.373 -11.104 1.00 83.12 220 THR A N 1
ATOM 1658 C CA . THR A 1 220 ? 9.480 5.403 -12.088 1.00 83.12 220 THR A CA 1
ATOM 1659 C C . THR A 1 220 ? 10.822 5.086 -12.742 1.00 83.12 220 THR A C 1
ATOM 1661 O O . THR A 1 220 ? 10.926 5.116 -13.962 1.00 83.12 220 THR A O 1
ATOM 1664 N N . GLY A 1 221 ? 11.838 4.755 -11.939 1.00 80.38 221 GLY A N 1
ATOM 1665 C CA . GLY A 1 221 ? 13.160 4.428 -12.461 1.00 80.38 221 GLY A CA 1
ATOM 1666 C C . GLY A 1 221 ? 13.123 3.199 -13.366 1.00 80.38 221 GLY A C 1
ATOM 1667 O O . GLY A 1 221 ? 13.758 3.205 -14.413 1.00 80.38 221 GLY A O 1
ATOM 1668 N N . ALA A 1 222 ? 12.365 2.159 -12.998 1.00 83.94 222 ALA A N 1
ATOM 1669 C CA . ALA A 1 222 ? 12.225 0.958 -13.827 1.00 83.94 222 ALA A CA 1
ATOM 1670 C C . ALA A 1 222 ? 11.532 1.254 -15.166 1.00 83.94 222 ALA A C 1
ATOM 1672 O O . ALA A 1 222 ? 11.959 0.758 -16.209 1.00 83.94 222 ALA A O 1
ATOM 1673 N N . VAL A 1 223 ? 10.498 2.101 -15.142 1.00 86.12 223 VAL A N 1
ATOM 1674 C CA . VAL A 1 223 ? 9.804 2.583 -16.343 1.00 86.12 223 VAL A CA 1
ATOM 1675 C C . VAL A 1 223 ? 10.764 3.350 -17.250 1.00 86.12 223 VAL A C 1
ATOM 1677 O O . VAL A 1 223 ? 10.864 3.043 -18.441 1.00 86.12 223 VAL A O 1
ATOM 1680 N N . ASP A 1 224 ? 11.476 4.326 -16.694 1.00 81.25 224 ASP A N 1
ATOM 1681 C CA . ASP A 1 224 ? 12.367 5.202 -17.452 1.00 81.25 224 ASP A CA 1
ATOM 1682 C C . ASP A 1 224 ? 13.568 4.408 -18.019 1.00 81.25 224 ASP A C 1
ATOM 1684 O O . ASP A 1 224 ? 14.012 4.686 -19.131 1.00 81.25 224 ASP A O 1
ATOM 1688 N N . ALA A 1 225 ? 14.025 3.365 -17.311 1.00 76.75 225 ALA A N 1
ATOM 1689 C CA . ALA A 1 225 ? 15.102 2.459 -17.727 1.00 76.75 225 ALA A CA 1
ATOM 1690 C C . ALA A 1 225 ? 14.679 1.344 -18.704 1.00 76.75 225 ALA A C 1
ATOM 1692 O O . ALA A 1 225 ? 15.515 0.526 -19.089 1.00 76.75 225 ALA A O 1
ATOM 1693 N N . GLY A 1 226 ? 13.406 1.269 -19.098 1.00 80.38 226 GLY A N 1
ATOM 1694 C CA . GLY A 1 226 ? 12.972 0.269 -20.078 1.00 80.38 226 GLY A CA 1
ATOM 1695 C C . GLY A 1 226 ? 12.830 -1.155 -19.534 1.00 80.38 226 GLY A C 1
ATOM 1696 O O . GLY A 1 226 ? 12.793 -2.097 -20.322 1.00 80.38 226 GLY A O 1
ATOM 1697 N N . LEU A 1 227 ? 12.775 -1.337 -18.211 1.00 85.56 227 LEU A N 1
ATOM 1698 C CA . LEU A 1 227 ? 12.718 -2.670 -17.613 1.00 85.56 227 LEU A CA 1
ATOM 1699 C C . LEU A 1 227 ? 11.341 -3.324 -17.827 1.00 85.56 227 LEU A C 1
ATOM 1701 O O . LEU A 1 227 ? 10.329 -2.626 -17.720 1.00 85.56 227 LEU A O 1
ATOM 1705 N N . PRO A 1 228 ? 11.285 -4.652 -18.060 1.00 88.88 228 PRO A N 1
ATOM 1706 C CA . PRO A 1 228 ? 10.037 -5.404 -18.004 1.00 88.88 228 PRO A CA 1
ATOM 1707 C C . PRO A 1 228 ? 9.425 -5.329 -16.606 1.00 88.88 228 PRO A C 1
ATOM 1709 O O . PRO A 1 228 ? 10.118 -5.568 -15.608 1.00 88.88 228 PRO A O 1
ATOM 1712 N N . LEU A 1 229 ? 8.130 -5.029 -16.534 1.00 92.44 229 LEU A N 1
ATOM 1713 C CA . LEU A 1 229 ? 7.436 -4.871 -15.261 1.00 92.44 229 LEU A CA 1
ATOM 1714 C C . LEU A 1 229 ? 6.563 -6.086 -14.925 1.00 92.44 229 LEU A C 1
ATOM 1716 O O . LEU A 1 229 ? 5.781 -6.573 -15.737 1.00 92.44 229 LEU A O 1
ATOM 1720 N N . SER A 1 230 ? 6.666 -6.559 -13.685 1.00 94.94 230 SER A N 1
ATOM 1721 C CA . SER A 1 230 ? 5.805 -7.585 -13.099 1.00 94.94 230 SER A CA 1
ATOM 1722 C C . SER A 1 230 ? 5.631 -7.366 -11.595 1.00 94.94 230 SER A C 1
ATOM 1724 O O . SER A 1 230 ? 6.599 -7.192 -10.847 1.00 94.94 230 SER A O 1
ATOM 1726 N N . LEU A 1 231 ? 4.377 -7.397 -11.137 1.00 96.25 231 LEU A N 1
ATOM 1727 C CA . LEU A 1 231 ? 4.053 -7.197 -9.727 1.00 96.25 231 LEU A CA 1
ATOM 1728 C C . LEU A 1 231 ? 4.471 -8.409 -8.884 1.00 96.25 231 LEU A C 1
ATOM 1730 O O . LEU A 1 231 ? 3.968 -9.519 -9.088 1.00 96.25 231 LEU A O 1
ATOM 1734 N N . ALA A 1 232 ? 5.336 -8.180 -7.901 1.00 95.75 232 ALA A N 1
ATOM 1735 C CA . ALA A 1 232 ? 5.758 -9.189 -6.943 1.00 95.75 232 ALA A CA 1
ATOM 1736 C C . ALA A 1 232 ? 4.635 -9.541 -5.957 1.00 95.75 232 ALA A C 1
ATOM 1738 O O . ALA A 1 232 ? 3.924 -8.675 -5.436 1.00 95.75 232 ALA A O 1
ATOM 1739 N N . THR A 1 233 ? 4.531 -10.818 -5.609 1.00 96.38 233 THR A N 1
ATOM 1740 C CA . THR A 1 233 ? 4.001 -11.218 -4.297 1.00 96.38 233 THR A CA 1
ATOM 1741 C C . THR A 1 233 ? 5.004 -10.868 -3.188 1.00 96.38 233 THR A C 1
ATOM 1743 O O . THR A 1 233 ? 6.144 -10.504 -3.467 1.00 96.38 233 THR A O 1
ATOM 1746 N N . PHE A 1 234 ? 4.615 -10.975 -1.913 1.00 95.50 234 PHE A N 1
ATOM 1747 C CA . PHE A 1 234 ? 5.561 -10.746 -0.811 1.00 95.50 234 PHE A CA 1
ATOM 1748 C C . PHE A 1 234 ? 6.720 -11.746 -0.790 1.00 95.50 234 PHE A C 1
ATOM 1750 O O . PHE A 1 234 ? 7.845 -11.354 -0.497 1.00 95.50 234 PHE A O 1
ATOM 1757 N N . GLU A 1 235 ? 6.451 -13.007 -1.127 1.00 94.62 235 GLU A N 1
ATOM 1758 C CA . GLU A 1 235 ? 7.470 -14.055 -1.227 1.00 94.62 235 GLU A CA 1
ATOM 1759 C C . GLU A 1 235 ? 8.454 -13.745 -2.359 1.00 94.62 235 GLU A C 1
ATOM 1761 O O . GLU A 1 235 ? 9.646 -13.601 -2.107 1.00 94.62 235 GLU A O 1
ATOM 1766 N N . GLN A 1 236 ? 7.938 -13.473 -3.562 1.00 94.31 236 GLN A N 1
ATOM 1767 C CA . GLN A 1 236 ? 8.761 -13.067 -4.707 1.00 94.31 236 GLN A CA 1
ATOM 1768 C C . GLN A 1 236 ? 9.565 -11.797 -4.425 1.00 94.31 236 GLN A C 1
ATOM 1770 O O . GLN A 1 236 ? 10.708 -11.678 -4.843 1.00 94.31 236 GLN A O 1
ATOM 1775 N N . PHE A 1 237 ? 8.997 -10.827 -3.708 1.00 93.31 237 PHE A N 1
ATOM 1776 C CA . PHE A 1 237 ? 9.740 -9.631 -3.322 1.00 93.31 237 PHE A CA 1
ATOM 1777 C C . PHE A 1 237 ? 10.918 -9.971 -2.404 1.00 93.31 237 PHE A C 1
ATOM 1779 O O . PHE A 1 237 ? 12.006 -9.430 -2.583 1.00 93.31 237 PHE A O 1
ATOM 1786 N N . ALA A 1 238 ? 10.721 -10.866 -1.433 1.00 92.00 238 ALA A N 1
ATOM 1787 C CA . ALA A 1 238 ? 11.795 -11.301 -0.547 1.00 92.00 238 ALA A CA 1
ATOM 1788 C C . ALA A 1 238 ? 12.910 -12.019 -1.327 1.00 92.00 238 ALA A C 1
ATOM 1790 O O . ALA A 1 238 ? 14.086 -11.741 -1.094 1.00 92.00 238 ALA A O 1
ATOM 1791 N N . GLU A 1 239 ? 12.539 -12.871 -2.287 1.00 91.00 239 GLU A N 1
ATOM 1792 C CA . GLU A 1 239 ? 13.466 -13.542 -3.207 1.00 91.00 239 GLU A CA 1
ATOM 1793 C C . GLU A 1 239 ? 14.253 -12.531 -4.051 1.00 91.00 239 GLU A C 1
ATOM 1795 O O . GLU A 1 239 ? 15.483 -12.546 -4.029 1.00 91.00 239 GLU A O 1
ATOM 1800 N N . ARG A 1 240 ? 13.565 -11.578 -4.695 1.00 88.56 240 ARG A N 1
ATOM 1801 C CA . ARG A 1 240 ? 14.190 -10.495 -5.477 1.00 88.56 240 ARG A CA 1
ATOM 1802 C C . ARG A 1 240 ? 15.174 -9.678 -4.642 1.00 88.56 240 ARG A C 1
ATOM 1804 O O . ARG A 1 240 ? 16.240 -9.303 -5.123 1.00 88.56 240 ARG A O 1
ATOM 1811 N N . VAL A 1 241 ? 14.829 -9.374 -3.388 1.00 88.31 241 VAL A N 1
ATOM 1812 C CA . VAL A 1 241 ? 15.713 -8.636 -2.470 1.00 88.31 241 VAL A CA 1
ATOM 1813 C C . VAL A 1 241 ? 16.952 -9.456 -2.120 1.00 88.31 241 VAL A C 1
ATOM 1815 O O . VAL A 1 241 ? 18.051 -8.900 -2.116 1.00 88.31 241 VAL A O 1
ATOM 1818 N N . ALA A 1 242 ? 16.789 -10.750 -1.837 1.00 87.50 242 ALA A N 1
ATOM 1819 C CA . ALA A 1 242 ? 17.903 -11.643 -1.535 1.00 87.50 242 ALA A CA 1
ATOM 1820 C C . ALA A 1 242 ? 18.858 -11.766 -2.732 1.00 87.50 242 ALA A C 1
ATOM 1822 O O . ALA A 1 242 ? 20.062 -11.573 -2.568 1.00 87.50 242 ALA A O 1
ATOM 1823 N N . GLU A 1 243 ? 18.323 -11.968 -3.936 1.00 84.44 243 GLU A N 1
ATOM 1824 C CA . GLU A 1 243 ? 19.105 -12.018 -5.175 1.00 84.44 243 GLU A CA 1
ATOM 1825 C C . GLU A 1 243 ? 19.836 -10.690 -5.439 1.00 84.44 243 GLU A C 1
ATOM 1827 O O . GLU A 1 243 ? 21.023 -10.664 -5.769 1.00 84.44 243 GLU A O 1
ATOM 1832 N N . ALA A 1 244 ? 19.162 -9.553 -5.245 1.00 82.50 244 ALA A N 1
ATOM 1833 C CA . ALA A 1 244 ? 19.775 -8.237 -5.414 1.00 82.50 244 ALA A CA 1
ATOM 1834 C C . ALA A 1 244 ? 20.894 -7.959 -4.393 1.00 82.50 244 ALA A C 1
ATOM 1836 O O . ALA A 1 244 ? 21.798 -7.170 -4.674 1.00 82.50 244 ALA A O 1
ATOM 1837 N N . GLU A 1 245 ? 20.828 -8.542 -3.197 1.00 83.56 245 GLU A N 1
ATOM 1838 C CA . GLU A 1 245 ? 21.892 -8.458 -2.192 1.00 83.56 245 GLU A CA 1
ATOM 1839 C C . GLU A 1 245 ? 23.078 -9.362 -2.552 1.00 83.56 245 GLU A C 1
ATOM 1841 O O . GLU A 1 245 ? 24.217 -8.898 -2.525 1.00 83.56 245 GLU A O 1
ATOM 1846 N N . GLU A 1 246 ? 22.820 -10.604 -2.970 1.00 83.38 246 GLU A N 1
ATOM 1847 C CA . GLU A 1 246 ? 23.851 -11.542 -3.434 1.00 83.38 246 GLU A CA 1
ATOM 1848 C C . GLU A 1 246 ? 24.635 -10.965 -4.622 1.00 83.38 246 GLU A C 1
ATOM 1850 O O . GLU A 1 246 ? 25.868 -10.927 -4.611 1.00 83.38 246 GLU A O 1
ATOM 1855 N N . ASN A 1 247 ? 23.928 -10.405 -5.607 1.00 79.00 247 ASN A N 1
ATOM 1856 C CA . ASN A 1 247 ? 24.548 -9.758 -6.762 1.00 79.00 247 ASN A CA 1
ATOM 1857 C C . ASN A 1 247 ? 25.428 -8.564 -6.357 1.00 79.00 247 ASN A C 1
ATOM 1859 O O . ASN A 1 247 ? 26.543 -8.422 -6.866 1.00 79.00 247 ASN A O 1
ATOM 1863 N N . ARG A 1 248 ? 24.976 -7.738 -5.401 1.00 78.56 248 ARG A N 1
ATOM 1864 C CA . ARG A 1 248 ? 25.761 -6.602 -4.883 1.00 78.56 248 ARG A CA 1
ATOM 1865 C C . ARG A 1 248 ? 27.030 -7.055 -4.163 1.00 78.56 248 ARG A C 1
ATOM 1867 O O . ARG A 1 248 ? 28.071 -6.416 -4.325 1.00 78.56 248 ARG A O 1
ATOM 1874 N N . GLN A 1 249 ? 26.969 -8.149 -3.409 1.00 80.88 249 GLN A N 1
ATOM 1875 C CA . GLN A 1 249 ? 28.147 -8.730 -2.759 1.00 80.88 249 GLN A CA 1
ATOM 1876 C C . GLN A 1 249 ? 29.141 -9.267 -3.796 1.00 80.88 249 GLN A C 1
ATOM 1878 O O . GLN A 1 249 ? 30.319 -8.911 -3.755 1.00 80.88 249 GLN A O 1
ATOM 1883 N N . ALA A 1 250 ? 28.661 -10.011 -4.796 1.00 77.00 250 ALA A N 1
ATOM 1884 C CA . ALA A 1 250 ? 29.499 -10.524 -5.879 1.00 77.00 250 ALA A CA 1
ATOM 1885 C C . ALA A 1 250 ? 30.152 -9.401 -6.714 1.00 77.00 250 ALA A C 1
ATOM 1887 O O . ALA A 1 250 ? 31.302 -9.526 -7.144 1.00 77.00 250 ALA A O 1
ATOM 1888 N N . ASP A 1 251 ? 29.443 -8.294 -6.960 1.00 74.81 251 ASP A N 1
ATOM 1889 C CA . ASP A 1 251 ? 30.000 -7.105 -7.619 1.00 74.81 251 ASP A CA 1
ATOM 1890 C C . ASP A 1 251 ? 31.090 -6.437 -6.767 1.00 74.81 251 ASP A C 1
ATOM 1892 O O . ASP A 1 251 ? 32.146 -6.074 -7.296 1.00 74.81 251 ASP A O 1
ATOM 1896 N N . ALA A 1 252 ? 30.870 -6.305 -5.455 1.00 77.44 252 ALA A N 1
ATOM 1897 C CA . ALA A 1 252 ? 31.846 -5.726 -4.534 1.00 77.44 252 ALA A CA 1
ATOM 1898 C C . ALA A 1 252 ? 33.139 -6.557 -4.473 1.00 77.44 252 ALA A C 1
ATOM 1900 O O . ALA A 1 252 ? 34.235 -5.999 -4.571 1.00 77.44 252 ALA A O 1
ATOM 1901 N N . GLU A 1 253 ? 33.026 -7.885 -4.409 1.00 86.56 253 GLU A N 1
ATOM 1902 C CA . GLU A 1 253 ? 34.171 -8.803 -4.458 1.00 86.56 253 GLU A CA 1
ATOM 1903 C C . GLU A 1 253 ? 34.928 -8.702 -5.790 1.00 86.56 253 GLU A C 1
ATOM 1905 O O . GLU A 1 253 ? 36.161 -8.616 -5.813 1.00 86.56 253 GLU A O 1
ATOM 1910 N N . ARG A 1 254 ? 34.205 -8.639 -6.919 1.00 83.31 254 ARG A N 1
ATOM 1911 C CA . ARG A 1 254 ? 34.809 -8.443 -8.248 1.00 83.31 254 ARG A CA 1
ATOM 1912 C C . ARG A 1 254 ? 35.548 -7.109 -8.348 1.00 83.31 254 ARG A C 1
ATOM 1914 O O . ARG A 1 254 ? 36.653 -7.071 -8.901 1.00 83.31 254 ARG A O 1
ATOM 1921 N N . ALA A 1 255 ? 34.971 -6.034 -7.814 1.00 79.62 255 ALA A N 1
ATOM 1922 C CA . ALA A 1 255 ? 35.587 -4.710 -7.786 1.00 79.62 255 ALA A CA 1
ATOM 1923 C C . ALA A 1 255 ? 36.842 -4.686 -6.900 1.00 79.62 255 ALA A C 1
ATOM 1925 O O . ALA A 1 255 ? 37.880 -4.170 -7.325 1.00 79.62 255 ALA A O 1
ATOM 1926 N N . GLN A 1 256 ? 36.790 -5.307 -5.718 1.00 87.56 256 GLN A N 1
ATOM 1927 C CA . GLN A 1 256 ? 37.943 -5.431 -4.827 1.00 87.56 256 GLN A CA 1
ATOM 1928 C C . GLN A 1 256 ? 39.071 -6.241 -5.480 1.00 87.56 256 GLN A C 1
ATOM 1930 O O . GLN A 1 256 ? 40.212 -5.780 -5.522 1.00 87.56 256 GLN A O 1
ATOM 1935 N N . GLY A 1 257 ? 38.761 -7.388 -6.090 1.00 88.94 257 GLY A N 1
ATOM 1936 C CA . GLY A 1 257 ? 39.750 -8.190 -6.815 1.00 88.94 257 GLY A CA 1
ATOM 1937 C C . GLY A 1 257 ? 40.345 -7.463 -8.030 1.00 88.94 257 GLY A C 1
ATOM 1938 O O . GLY A 1 257 ? 41.529 -7.610 -8.339 1.00 88.94 257 GLY A O 1
ATOM 1939 N N . ALA A 1 258 ? 39.561 -6.638 -8.734 1.00 86.44 258 ALA A N 1
ATOM 1940 C CA . ALA A 1 258 ? 40.076 -5.776 -9.801 1.00 86.44 258 ALA A CA 1
ATOM 1941 C C . ALA A 1 258 ? 41.033 -4.701 -9.262 1.00 86.44 258 ALA A C 1
ATOM 1943 O O . ALA A 1 258 ? 42.105 -4.499 -9.839 1.00 86.44 258 ALA A O 1
ATOM 1944 N N . PHE A 1 259 ? 40.686 -4.069 -8.140 1.00 87.50 259 PHE A N 1
ATOM 1945 C CA . PHE A 1 259 ? 41.530 -3.081 -7.473 1.00 87.50 259 PHE A CA 1
ATOM 1946 C C . PHE A 1 259 ? 42.847 -3.689 -6.968 1.00 87.50 259 PHE A C 1
ATOM 1948 O O . PHE A 1 259 ? 43.912 -3.119 -7.197 1.00 87.50 259 PHE A O 1
ATOM 1955 N N . GLU A 1 260 ? 42.809 -4.869 -6.347 1.00 90.44 260 GLU A N 1
ATOM 1956 C CA . GLU A 1 260 ? 44.005 -5.576 -5.869 1.00 90.44 260 GLU A CA 1
ATOM 1957 C C . GLU A 1 260 ? 44.932 -5.988 -7.019 1.00 90.44 260 GLU A C 1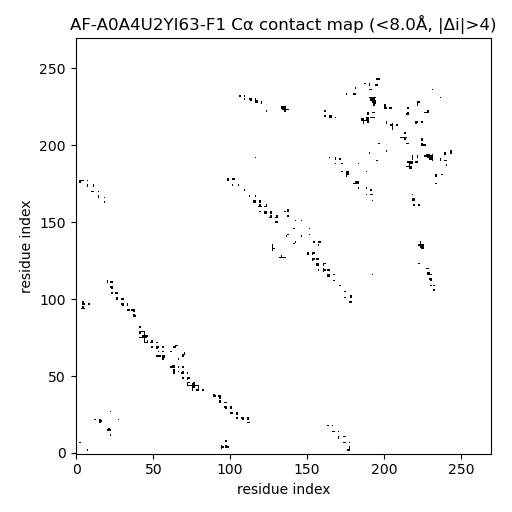
ATOM 1959 O O . GLU A 1 260 ? 46.146 -5.785 -6.934 1.00 90.44 260 GLU A O 1
ATOM 1964 N N . ARG A 1 261 ? 44.376 -6.473 -8.140 1.00 88.94 261 ARG A N 1
ATOM 1965 C CA . ARG A 1 261 ? 45.156 -6.751 -9.359 1.00 88.94 261 ARG A CA 1
ATOM 1966 C C . ARG A 1 261 ? 45.815 -5.489 -9.904 1.00 88.94 261 ARG A C 1
ATOM 1968 O O . ARG A 1 261 ? 47.023 -5.503 -10.139 1.00 88.94 261 ARG A O 1
ATOM 1975 N N . ALA A 1 262 ? 45.061 -4.397 -10.042 1.00 87.25 262 ALA A N 1
ATOM 1976 C CA . ALA A 1 262 ? 45.595 -3.116 -10.503 1.00 87.25 262 ALA A CA 1
ATOM 1977 C C . ALA A 1 262 ? 46.711 -2.605 -9.577 1.00 87.25 262 ALA A C 1
ATOM 1979 O O . ALA A 1 262 ? 47.781 -2.222 -10.048 1.00 87.25 262 ALA A O 1
ATOM 1980 N N . ARG A 1 263 ? 46.511 -2.693 -8.257 1.00 86.81 263 ARG A N 1
ATOM 1981 C CA . ARG A 1 263 ? 47.516 -2.336 -7.251 1.00 86.81 263 ARG A CA 1
ATOM 1982 C C . ARG A 1 263 ? 48.776 -3.196 -7.382 1.00 86.81 263 ARG A C 1
ATOM 1984 O O . ARG A 1 263 ? 49.869 -2.643 -7.432 1.00 86.81 263 ARG A O 1
ATOM 1991 N N . SER A 1 264 ? 48.650 -4.520 -7.480 1.00 85.94 264 SER A N 1
ATOM 1992 C CA . SER A 1 264 ? 49.802 -5.427 -7.627 1.00 85.94 264 SER A CA 1
ATOM 1993 C C . SER A 1 264 ? 50.616 -5.153 -8.898 1.00 85.94 264 SER A C 1
ATOM 1995 O O . SER A 1 264 ? 51.841 -5.265 -8.887 1.00 85.94 264 SER A O 1
ATOM 1997 N N . HIS A 1 265 ? 49.951 -4.730 -9.978 1.00 82.12 265 HIS A N 1
ATOM 1998 C CA . HIS A 1 265 ? 50.607 -4.404 -11.238 1.00 82.12 265 HIS A CA 1
ATOM 1999 C C . HIS A 1 265 ? 51.400 -3.093 -11.155 1.00 82.12 265 HIS A C 1
ATOM 2001 O O . HIS A 1 265 ? 52.501 -3.019 -11.684 1.00 82.12 265 HIS A O 1
ATOM 2007 N N . VAL A 1 266 ? 50.899 -2.088 -10.427 1.00 82.06 266 VAL A N 1
ATOM 2008 C CA . VAL A 1 266 ? 51.615 -0.816 -10.208 1.00 82.06 266 VAL A CA 1
ATOM 2009 C C . VAL A 1 266 ? 52.868 -1.006 -9.341 1.00 82.06 266 VAL A C 1
ATOM 2011 O O . VAL A 1 266 ? 53.898 -0.403 -9.627 1.00 82.06 266 VAL A O 1
ATOM 2014 N N . PHE A 1 267 ? 52.821 -1.871 -8.321 1.00 72.88 267 PHE A N 1
ATOM 2015 C CA . PHE A 1 267 ? 53.962 -2.103 -7.420 1.00 72.88 267 PHE A CA 1
ATOM 2016 C C . PHE A 1 267 ? 55.056 -3.028 -7.989 1.00 72.88 267 PHE A C 1
ATOM 2018 O O . PHE A 1 267 ? 56.185 -2.954 -7.523 1.00 72.88 267 PHE A O 1
ATOM 2025 N N . ASN A 1 268 ? 54.762 -3.861 -8.996 1.00 68.75 268 ASN A N 1
ATOM 2026 C CA . ASN A 1 268 ? 55.752 -4.741 -9.645 1.00 68.75 268 ASN A CA 1
ATOM 2027 C C . ASN A 1 268 ? 56.495 -4.093 -10.832 1.00 68.75 268 ASN A C 1
ATOM 2029 O O . ASN A 1 268 ? 57.349 -4.738 -11.436 1.00 68.75 268 ASN A O 1
ATOM 2033 N N . VAL A 1 269 ? 56.153 -2.855 -11.203 1.00 62.00 269 VAL A N 1
ATOM 2034 C CA . VAL A 1 269 ? 56.739 -2.124 -12.350 1.00 62.00 269 VAL A CA 1
ATOM 2035 C C . VAL A 1 269 ? 57.663 -0.976 -11.884 1.00 62.00 269 VAL A C 1
ATOM 2037 O O . VAL A 1 269 ? 58.119 -0.174 -12.695 1.00 62.00 269 VAL A O 1
ATOM 2040 N N . SER A 1 270 ? 57.969 -0.900 -10.583 1.00 50.47 270 SER A N 1
ATOM 2041 C CA . SER A 1 270 ? 58.965 0.018 -9.992 1.00 50.47 270 SER A CA 1
ATOM 2042 C C . SER A 1 270 ? 60.230 -0.732 -9.594 1.00 50.47 270 SER A C 1
ATOM 2044 O O . SER A 1 270 ? 61.324 -0.157 -9.775 1.00 50.47 270 SER A O 1
#

Sequence (270 aa):
MTFTATAATQQIRQTFRLMNLDLPKRLAADLTEAEESTRITLAPGDAGEVARAALAAQAEGRDPAEDTDVRTAITRVHLTQLSVAIDHTLQTARDKAMRDALTKHAPAIIEAMRPLVEAADASLNKAREALGRDDLQLTRTTVASTLSAQQLTPWAMARDARADIERVEQAWTQLAAVMGVANVNDHTRVLIVADTLNPSAVATYDRHTFGVPAHISSATGAVDAGLPLSLATFEQFAERVAEAEENRQADAERAQGAFERARSHVFNVS